Protein 8CL3 (pdb70)

Structure (mmCIF, N/CA/C/O backbone):
data_8CL3
#
_entry.id   8CL3
#
_cell.length_a   1.00
_cell.length_b   1.00
_cell.length_c   1.00
_cell.angle_alpha   90.00
_cell.angle_beta   90.00
_cell.angle_gamma   90.00
#
_symmetry.space_group_name_H-M   'P 1'
#
loop_
_entity.id
_entity.type
_entity.pdbx_description
1 polymer 'Gag polyprotein'
2 polymer 'Protein transport protein Sec24C'
#
loop_
_atom_site.group_PDB
_atom_site.id
_atom_site.type_symbol
_atom_site.label_atom_id
_atom_site.label_alt_id
_atom_site.label_comp_id
_atom_site.label_asym_id
_atom_site.label_entity_id
_atom_site.label_seq_id
_atom_site.pdbx_PDB_ins_code
_atom_site.Cartn_x
_atom_site.Cartn_y
_atom_site.Cartn_z
_atom_site.occupancy
_atom_site.B_iso_or_equiv
_atom_site.auth_seq_id
_atom_site.auth_comp_id
_atom_site.auth_asym_id
_atom_site.auth_atom_id
_atom_site.pdbx_PDB_model_num
ATOM 1 N N . PRO A 1 2 ? 166.742 188.851 166.939 1.00 28.18 1 PRO A N 1
ATOM 2 C CA . PRO A 1 2 ? 167.400 189.720 165.962 1.00 28.18 1 PRO A CA 1
ATOM 3 C C . PRO A 1 2 ? 167.129 189.287 164.523 1.00 28.18 1 PRO A C 1
ATOM 4 O O . PRO A 1 2 ? 166.470 188.272 164.315 1.00 28.18 1 PRO A O 1
ATOM 8 N N . ILE A 1 3 ? 167.623 190.047 163.548 1.00 31.01 2 ILE A N 1
ATOM 9 C CA . ILE A 1 3 ? 167.629 189.645 162.144 1.00 31.01 2 ILE A CA 1
ATOM 10 C C . ILE A 1 3 ? 169.046 189.285 161.710 1.00 31.01 2 ILE A C 1
ATOM 11 O O . ILE A 1 3 ? 170.013 189.964 16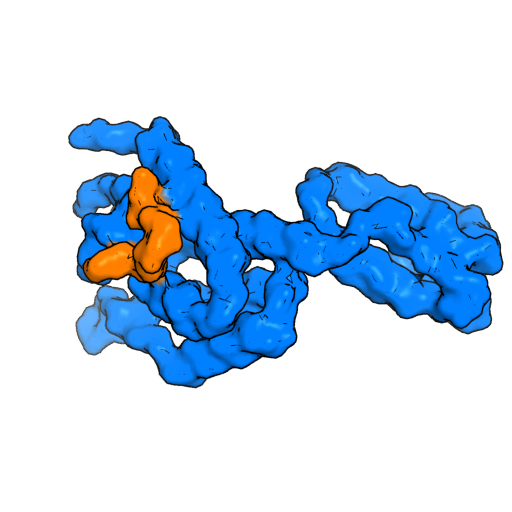2.076 1.00 31.01 2 ILE A O 1
ATOM 16 N N . VAL A 1 4 ? 169.161 188.198 160.935 1.00 37.12 3 VAL A N 1
ATOM 17 C CA . VAL A 1 4 ? 170.436 187.692 160.433 1.00 37.12 3 VAL A CA 1
ATOM 18 C C . VAL A 1 4 ? 170.244 187.138 159.023 1.00 37.12 3 VAL A C 1
ATOM 19 O O . VAL A 1 4 ? 169.124 186.880 158.578 1.00 37.12 3 VAL A O 1
ATOM 21 N N . GLN A 1 5 ? 171.364 186.960 158.317 1.00 44.17 4 GLN A N 1
ATOM 22 C CA . GLN A 1 5 ? 171.337 186.414 156.961 1.00 44.17 4 GLN A CA 1
ATOM 23 C C . GLN A 1 5 ? 170.891 184.953 156.948 1.00 44.17 4 GLN A C 1
ATOM 24 O O . GLN A 1 5 ? 171.452 184.111 157.657 1.00 44.17 4 GLN A O 1
ATOM 26 N N . ASN A 1 6 ? 169.880 184.656 156.129 1.00 48.13 5 ASN A N 1
ATOM 27 C CA . ASN A 1 6 ? 169.405 183.295 155.907 1.00 48.13 5 ASN A CA 1
ATOM 28 C C . ASN A 1 6 ? 170.349 182.500 154.999 1.00 48.13 5 ASN A C 1
ATOM 29 O O . ASN A 1 6 ? 171.396 182.979 154.555 1.00 48.13 5 ASN A O 1
ATOM 31 N N . LEU A 1 7 ? 169.948 181.254 154.722 1.00 51.65 6 LEU A N 1
ATOM 32 C CA . LEU A 1 7 ? 170.630 180.422 153.730 1.00 51.65 6 LEU A CA 1
ATOM 33 C C . LEU A 1 7 ? 170.664 181.083 152.355 1.00 51.65 6 LEU A C 1
ATOM 34 O O . LEU A 1 7 ? 171.642 180.935 151.613 1.00 51.65 6 LEU A O 1
ATOM 39 N N . GLN A 1 8 ? 169.607 181.808 151.997 1.00 51.33 7 GLN A N 1
ATOM 40 C CA . GLN A 1 8 ? 169.555 182.589 150.764 1.00 51.33 7 GLN A CA 1
ATOM 41 C C . GLN A 1 8 ? 170.293 183.923 150.859 1.00 51.33 7 GLN A C 1
ATOM 42 O O . GLN A 1 8 ? 170.197 184.730 149.928 1.00 51.33 7 GLN A O 1
ATOM 44 N N . GLY A 1 9 ? 171.014 184.178 151.950 1.00 48.98 8 GLY A N 1
ATOM 45 C CA . GLY A 1 9 ? 171.757 185.416 152.115 1.00 48.98 8 GLY A CA 1
ATOM 46 C C . GLY A 1 9 ? 170.917 186.614 152.521 1.00 48.98 8 GLY A C 1
ATOM 47 O O . GLY A 1 9 ? 171.400 187.498 153.235 1.00 48.98 8 GLY A O 1
ATOM 48 N N . GLN A 1 10 ?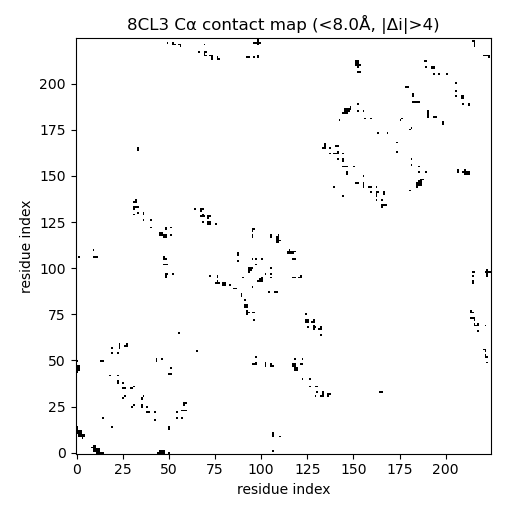 169.664 186.659 152.074 1.00 46.87 9 GLN A N 1
ATOM 49 C CA . GLN A 1 10 ? 168.732 187.688 152.522 1.00 46.87 9 GLN A CA 1
ATOM 50 C C . GLN A 1 10 ? 168.463 187.571 154.021 1.00 46.87 9 GLN A C 1
ATOM 51 O O . GLN A 1 10 ? 168.572 186.495 154.615 1.00 46.87 9 GLN A O 1
ATOM 53 N N . MET A 1 11 ? 168.113 188.703 154.632 1.00 40.35 10 MET A N 1
ATOM 54 C CA . MET A 1 11 ? 167.895 188.766 156.075 1.00 40.35 10 MET A CA 1
ATOM 55 C C . MET A 1 11 ? 166.609 188.054 156.495 1.00 40.35 10 MET A C 1
ATOM 56 O O . MET A 1 11 ? 165.581 188.135 155.816 1.00 40.35 10 MET A O 1
ATOM 58 N N . VAL A 1 12 ? 166.678 187.354 157.634 1.00 35.00 11 VAL A N 1
ATOM 59 C CA . VAL A 1 12 ? 165.517 186.723 158.259 1.00 35.00 11 VAL A CA 1
ATOM 60 C C . VAL A 1 12 ? 165.709 186.759 159.773 1.00 35.00 11 VAL A C 1
ATOM 61 O O . VAL A 1 12 ? 166.826 186.903 160.273 1.00 35.00 11 VAL A O 1
ATOM 63 N N . HIS A 1 13 ? 164.604 186.626 160.509 1.00 30.55 12 HIS A N 1
ATOM 64 C CA . HIS A 1 13 ? 164.658 186.669 161.968 1.00 30.55 12 HIS A CA 1
ATOM 65 C C . HIS A 1 13 ? 165.356 185.435 162.536 1.00 30.55 12 HIS A C 1
ATOM 66 O O . HIS A 1 13 ? 165.228 184.329 162.005 1.00 30.55 12 HIS A O 1
ATOM 73 N N . GLN A 1 14 ? 166.103 185.633 163.627 1.00 30.58 13 GLN A N 1
ATOM 74 C CA . GLN A 1 14 ? 166.602 184.550 164.468 1.00 30.58 13 GLN A CA 1
ATOM 75 C C . GLN A 1 14 ? 166.303 184.841 165.935 1.00 30.58 13 GLN A C 1
ATOM 76 O O . GLN A 1 14 ? 166.418 185.983 166.389 1.00 30.58 13 GLN A O 1
ATOM 82 N N . ALA A 1 15 ? 165.922 183.794 166.669 1.00 28.65 14 ALA A N 1
ATOM 83 C CA . ALA A 1 15 ? 165.419 183.939 168.033 1.00 28.65 14 ALA A CA 1
ATOM 84 C C . ALA A 1 15 ? 166.448 184.545 168.986 1.00 28.65 14 ALA A C 1
ATOM 85 O O . ALA A 1 15 ? 167.640 184.236 168.927 1.00 28.65 14 ALA A O 1
ATOM 87 N N . ILE A 1 16 ? 165.961 185.413 169.877 1.00 24.22 15 ILE A N 1
ATOM 88 C CA . ILE A 1 16 ? 166.752 185.900 171.008 1.00 24.22 15 ILE A CA 1
ATOM 89 C C . ILE A 1 16 ? 167.145 184.720 171.893 1.00 24.22 15 ILE A C 1
ATOM 90 O O . ILE A 1 16 ? 166.288 183.964 172.364 1.00 24.22 15 ILE A O 1
ATOM 95 N N . SER A 1 17 ? 168.450 184.553 172.115 1.00 24.33 16 SER A N 1
ATOM 96 C CA . SER A 1 17 ? 168.969 183.324 172.705 1.00 24.33 16 SER A CA 1
ATOM 97 C C . SER A 1 17 ? 168.594 183.191 174.185 1.00 24.33 16 SER A C 1
ATOM 98 O O . SER A 1 17 ? 168.368 184.191 174.870 1.00 24.33 16 SER A O 1
ATOM 101 N N . PRO A 1 18 ? 168.536 181.958 174.703 1.00 25.07 17 PRO A N 1
ATOM 102 C CA . PRO A 1 18 ? 168.318 181.771 176.149 1.00 25.07 17 PRO A CA 1
ATOM 103 C C . PRO A 1 18 ? 169.366 182.442 177.015 1.00 25.07 17 PRO A C 1
ATOM 104 O O . PRO A 1 18 ? 169.059 182.860 178.136 1.00 25.07 17 PRO A O 1
ATOM 108 N N . ARG A 1 19 ? 170.602 182.540 176.531 1.00 23.88 18 ARG A N 1
ATOM 109 C CA . ARG A 1 19 ? 171.654 183.235 177.267 1.00 23.88 18 ARG A CA 1
ATOM 110 C C . ARG A 1 19 ? 171.415 184.742 177.327 1.00 23.88 18 ARG A C 1
ATOM 111 O O . ARG A 1 19 ? 171.602 185.354 178.383 1.00 23.88 18 ARG A O 1
ATOM 119 N N . THR A 1 20 ? 170.947 185.351 176.236 1.00 22.80 19 THR A N 1
ATOM 120 C CA . THR A 1 20 ? 170.570 186.765 176.279 1.00 22.80 19 THR A CA 1
ATOM 121 C C . THR A 1 20 ? 169.377 187.020 177.201 1.00 22.80 19 THR A C 1
ATOM 122 O O . THR A 1 20 ? 169.388 187.977 177.983 1.00 22.80 19 THR A O 1
ATOM 126 N N . LEU A 1 21 ? 168.330 186.193 177.122 1.00 22.29 20 LEU A N 1
ATOM 127 C CA . LEU A 1 21 ? 167.194 186.368 178.029 1.00 22.29 20 LEU A CA 1
ATOM 128 C C . LEU A 1 21 ? 167.582 186.146 179.485 1.00 22.29 20 LEU A C 1
ATOM 129 O O . LEU A 1 21 ? 167.142 186.892 180.364 1.00 22.29 20 LEU A O 1
ATOM 134 N N . ASN A 1 22 ? 168.366 185.109 179.773 1.00 22.82 21 ASN A N 1
ATOM 135 C CA . ASN A 1 22 ? 168.834 184.903 181.140 1.00 22.82 21 ASN A CA 1
ATOM 136 C C . ASN A 1 22 ? 169.690 186.070 181.622 1.00 22.82 21 ASN A C 1
ATOM 137 O O . ASN A 1 22 ? 169.568 186.501 182.774 1.00 22.82 21 ASN A O 1
ATOM 142 N N . ALA A 1 23 ? 170.534 186.621 180.746 1.00 21.94 22 ALA A N 1
ATOM 143 C CA . ALA A 1 23 ? 171.311 187.809 181.092 1.00 21.94 22 ALA A CA 1
ATOM 144 C C . ALA A 1 23 ? 170.421 189.007 181.412 1.00 21.94 22 ALA A C 1
ATOM 145 O O . ALA A 1 23 ? 170.649 189.706 182.401 1.00 21.94 22 ALA A O 1
ATOM 147 N N . TRP A 1 24 ? 169.422 189.282 180.572 1.00 19.56 23 TRP A N 1
ATOM 148 C CA . TRP A 1 24 ? 168.496 190.386 180.843 1.00 19.56 23 TRP A CA 1
ATOM 149 C C . TRP A 1 24 ? 167.697 190.183 182.127 1.00 19.56 23 TRP A C 1
ATOM 150 O O . TRP A 1 24 ? 167.537 191.116 182.927 1.00 19.56 23 TRP A O 1
ATOM 161 N N . VAL A 1 25 ? 167.157 188.984 182.330 1.00 20.82 24 VAL A N 1
ATOM 162 C CA . VAL A 1 25 ? 166.448 188.690 183.573 1.00 20.82 24 VAL A CA 1
ATOM 163 C C . VAL A 1 25 ? 167.355 188.925 184.775 1.00 20.82 24 VAL A C 1
ATOM 164 O O . VAL A 1 25 ? 166.949 189.545 185.762 1.00 20.82 24 VAL A O 1
ATOM 168 N N . LYS A 1 26 ? 168.593 188.431 184.712 1.00 22.13 25 LYS A N 1
ATOM 169 C CA . LYS A 1 26 ? 169.557 188.682 185.782 1.00 22.13 25 LYS A CA 1
ATOM 170 C C . LYS A 1 26 ? 169.833 190.174 185.973 1.00 22.13 25 LYS A C 1
ATOM 171 O O . LYS A 1 26 ? 169.898 190.654 187.107 1.00 22.13 25 LYS A O 1
ATOM 177 N N . VAL A 1 27 ? 170.026 190.915 184.880 1.00 20.99 26 VAL A N 1
ATOM 178 C CA . VAL A 1 27 ? 170.262 192.358 184.964 1.00 20.99 26 VAL A CA 1
ATOM 179 C C . VAL A 1 27 ? 169.140 193.058 185.719 1.00 20.99 26 VAL A C 1
ATOM 180 O O . VAL A 1 27 ? 169.389 193.840 186.642 1.00 20.99 26 VAL A O 1
ATOM 184 N N . VAL A 1 28 ? 167.889 192.797 185.344 1.00 19.74 27 VAL A N 1
ATOM 185 C CA . VAL A 1 28 ? 166.784 193.504 185.997 1.00 19.74 27 VAL A CA 1
ATOM 186 C C . VAL A 1 28 ? 166.527 192.986 187.411 1.00 19.74 27 VAL A C 1
ATOM 187 O O . VAL A 1 28 ? 166.118 193.755 188.289 1.00 19.74 27 VAL A O 1
ATOM 191 N N . GLU A 1 29 ? 166.748 191.697 187.664 1.00 23.20 28 GLU A N 1
ATOM 192 C CA . GLU A 1 29 ? 166.633 191.167 189.021 1.00 23.20 28 GLU A CA 1
ATOM 193 C C . GLU A 1 29 ? 167.683 191.749 189.966 1.00 23.20 28 GLU A C 1
ATOM 194 O O . GLU A 1 29 ? 167.364 192.117 191.102 1.00 23.20 28 GLU A O 1
ATOM 200 N N . GLU A 1 30 ? 168.938 191.840 189.520 1.00 22.97 29 GLU A N 1
ATOM 201 C CA . GLU A 1 30 ? 170.004 192.402 190.349 1.00 22.97 29 GLU A CA 1
ATOM 202 C C . GLU A 1 30 ? 169.907 193.919 190.482 1.00 22.97 29 GLU A C 1
ATOM 203 O O . GLU A 1 30 ? 169.855 194.456 191.595 1.00 22.97 29 GLU A O 1
ATOM 209 N N . LYS A 1 31 ? 169.890 194.629 189.356 1.00 21.97 30 LYS A N 1
ATOM 210 C CA . LYS A 1 31 ? 170.278 196.034 189.302 1.00 21.97 30 LYS A CA 1
ATOM 211 C C . LYS A 1 31 ? 169.101 197.006 189.313 1.00 21.97 30 LYS A C 1
ATOM 212 O O . LYS A 1 31 ? 169.324 198.218 189.387 1.00 21.97 30 LYS A O 1
ATOM 218 N N . ALA A 1 32 ? 167.871 196.506 189.245 1.00 18.81 31 ALA A N 1
ATOM 219 C CA . ALA A 1 32 ? 166.675 197.222 189.699 1.00 18.81 31 ALA A CA 1
ATOM 220 C C . ALA A 1 32 ? 166.621 198.684 189.237 1.00 18.81 31 ALA A C 1
ATOM 221 O O . ALA A 1 32 ? 166.402 199.608 190.023 1.00 18.81 31 ALA A O 1
ATOM 223 N N . PHE A 1 33 ? 166.832 198.884 187.933 1.00 18.23 32 PHE A N 1
ATOM 224 C CA . PHE A 1 33 ? 166.821 200.215 187.301 1.00 18.23 32 PHE A CA 1
ATOM 225 C C . PHE A 1 33 ? 167.785 201.225 187.925 1.00 18.23 32 PHE A C 1
ATOM 226 O O . PHE A 1 33 ? 167.478 202.412 188.045 1.00 18.23 32 PHE A O 1
ATOM 234 N N . SER A 1 34 ? 168.955 200.750 188.334 1.00 18.70 33 SER A N 1
ATOM 235 C CA . SER A 1 34 ? 170.134 201.602 188.345 1.00 18.70 33 SER A CA 1
ATOM 236 C C . SER A 1 34 ? 170.524 201.933 186.899 1.00 18.70 33 SER A C 1
ATOM 237 O O . SER A 1 34 ? 170.331 201.110 186.002 1.00 18.70 33 SER A O 1
ATOM 240 N N . PRO A 1 35 ? 171.065 203.132 186.637 1.00 17.83 34 PRO A N 1
ATOM 241 C CA . PRO A 1 35 ? 171.098 203.624 185.244 1.00 17.83 34 PRO A CA 1
ATOM 242 C C . PRO A 1 35 ? 171.839 202.734 184.256 1.00 17.83 34 PRO A C 1
ATOM 243 O O . PRO A 1 35 ? 171.550 202.803 183.057 1.00 17.83 34 PRO A O 1
ATOM 247 N N . GLU A 1 36 ? 172.790 201.913 184.704 1.00 19.16 35 GLU A N 1
ATOM 248 C CA . GLU A 1 36 ? 173.483 200.997 183.798 1.00 19.16 35 GLU A CA 1
ATOM 249 C C . GLU A 1 36 ? 172.549 199.973 183.152 1.00 19.16 35 GLU A C 1
ATOM 250 O O . GLU A 1 36 ? 172.924 199.364 182.145 1.00 19.16 35 GLU A O 1
ATOM 256 N N . VAL A 1 37 ? 171.351 199.770 183.705 1.00 18.90 36 VAL A N 1
ATOM 257 C CA . VAL A 1 37 ? 170.342 198.915 183.076 1.00 18.90 36 VAL A CA 1
ATOM 258 C C . VAL A 1 37 ? 169.962 199.379 181.671 1.00 18.90 36 VAL A C 1
ATOM 259 O O . VAL A 1 37 ? 169.600 198.554 180.825 1.00 18.90 36 VAL A O 1
ATOM 263 N N . ILE A 1 38 ? 170.025 200.676 181.390 1.00 17.95 37 ILE A N 1
ATOM 264 C CA . ILE A 1 38 ? 169.708 201.177 180.049 1.00 17.95 37 ILE A CA 1
ATOM 265 C C . ILE A 1 38 ? 170.795 200.832 179.029 1.00 17.95 37 ILE A C 1
ATOM 266 O O . ILE A 1 38 ? 170.466 200.310 177.954 1.00 17.95 37 ILE A O 1
ATOM 271 N N . PRO A 1 39 ? 172.082 201.100 179.286 1.00 18.47 38 PRO A N 1
ATOM 272 C CA . PRO A 1 39 ? 173.118 200.560 178.387 1.00 18.47 38 PRO A CA 1
ATOM 273 C C . PRO A 1 39 ? 173.122 199.046 178.277 1.00 18.47 38 PRO A C 1
ATOM 274 O O . PRO A 1 39 ? 173.357 198.516 177.188 1.00 18.47 38 PRO A O 1
ATOM 278 N N . MET A 1 40 ? 172.889 198.329 179.376 1.00 19.93 39 MET A N 1
ATOM 279 C CA . MET A 1 40 ? 172.800 196.872 179.310 1.00 19.93 39 MET A CA 1
ATOM 280 C C . MET A 1 40 ? 171.620 196.421 178.456 1.00 19.93 39 MET A C 1
ATOM 281 O O . MET A 1 40 ? 171.754 195.509 177.634 1.00 19.93 39 MET A O 1
ATOM 286 N N . PHE A 1 41 ? 170.453 197.041 178.634 1.00 18.32 40 PHE A N 1
ATOM 287 C CA . PHE A 1 41 ? 169.320 196.750 177.756 1.00 18.32 40 PHE A CA 1
ATOM 288 C C . PHE A 1 41 ? 169.670 196.993 176.293 1.00 18.32 40 PHE A C 1
ATOM 289 O O . PHE A 1 41 ? 169.425 196.139 175.434 1.00 18.32 40 PHE A O 1
ATOM 297 N N . SER A 1 42 ? 170.238 198.158 175.988 1.00 19.38 41 SER A N 1
ATOM 298 C CA . SER A 1 42 ? 170.547 198.506 174.602 1.00 19.38 41 SER A CA 1
ATOM 299 C C . SER A 1 42 ? 171.632 197.618 173.991 1.00 19.38 41 SER A C 1
ATOM 300 O O . SER A 1 42 ? 171.601 197.354 172.784 1.00 19.38 41 SER A O 1
ATOM 303 N N . ALA A 1 43 ? 172.601 197.165 174.789 1.00 20.26 42 ALA A N 1
ATOM 304 C CA . ALA A 1 43 ? 173.612 196.226 174.305 1.00 20.26 42 ALA A CA 1
ATOM 305 C C . ALA A 1 43 ? 173.044 194.828 174.087 1.00 20.26 42 ALA A C 1
ATOM 306 O O . ALA A 1 43 ? 173.314 194.192 173.062 1.00 20.26 42 ALA A O 1
ATOM 308 N N . LEU A 1 44 ? 172.260 194.331 175.043 1.00 20.43 43 LEU A N 1
ATOM 309 C CA . LEU A 1 44 ? 171.614 193.030 174.897 1.00 20.43 43 LEU A CA 1
ATOM 310 C C . LEU A 1 44 ? 170.602 193.016 173.759 1.00 20.43 43 LEU A C 1
ATOM 311 O O . LEU A 1 44 ? 170.394 191.974 173.130 1.00 20.43 43 LEU A O 1
ATOM 316 N N . SER A 1 45 ? 169.966 194.153 173.480 1.00 20.31 44 SER A N 1
ATOM 317 C CA . SER A 1 45 ? 168.924 194.265 172.466 1.00 20.31 44 SER A CA 1
ATOM 318 C C . SER A 1 45 ? 169.412 194.771 171.105 1.00 20.31 44 SER A C 1
ATOM 319 O O . SER A 1 45 ? 168.602 195.295 170.334 1.00 20.31 44 SER A O 1
ATOM 322 N N . GLU A 1 46 ? 170.700 194.648 170.788 1.00 23.49 45 GLU A N 1
ATOM 323 C CA . GLU A 1 46 ? 171.174 195.082 169.474 1.00 23.49 45 GLU A CA 1
ATOM 324 C C . GLU A 1 46 ? 170.525 194.272 168.352 1.00 23.49 45 GLU A C 1
ATOM 325 O O . GLU A 1 46 ? 170.451 193.042 168.415 1.00 23.49 45 GLU A O 1
ATOM 331 N N . GLY A 1 47 ? 170.055 194.978 167.320 1.00 25.01 46 GLY A N 1
ATOM 332 C CA . GLY A 1 47 ? 169.404 194.374 166.166 1.00 25.01 46 GLY A CA 1
ATOM 333 C C . GLY A 1 47 ? 168.066 193.722 166.440 1.00 25.01 46 GLY A C 1
ATOM 334 O O . GLY A 1 47 ? 167.572 192.973 165.594 1.00 25.01 46 GLY A O 1
ATOM 335 N N . ALA A 1 48 ? 167.468 193.994 167.595 1.00 22.43 47 ALA A N 1
ATOM 336 C CA . ALA A 1 48 ? 166.212 193.375 168.002 1.00 22.43 47 ALA A CA 1
ATOM 337 C C . ALA A 1 48 ? 165.024 193.870 167.183 1.00 22.43 47 ALA A C 1
ATOM 338 O O . ALA A 1 48 ? 164.878 195.069 166.936 1.00 22.43 47 ALA A O 1
ATOM 340 N N . THR A 1 49 ? 164.167 192.938 166.759 1.00 25.04 48 THR A N 1
ATOM 341 C CA . THR A 1 49 ? 162.854 193.310 166.249 1.00 25.04 48 THR A CA 1
ATOM 342 C C . THR A 1 49 ? 161.951 193.703 167.418 1.00 25.04 48 THR A C 1
ATOM 343 O O . THR A 1 49 ? 162.254 193.401 168.572 1.00 25.04 48 THR A O 1
ATOM 347 N N . PRO A 1 50 ? 160.830 194.377 167.148 1.00 22.59 49 PRO A N 1
ATOM 348 C CA . PRO A 1 50 ? 159.843 194.596 168.218 1.00 22.59 4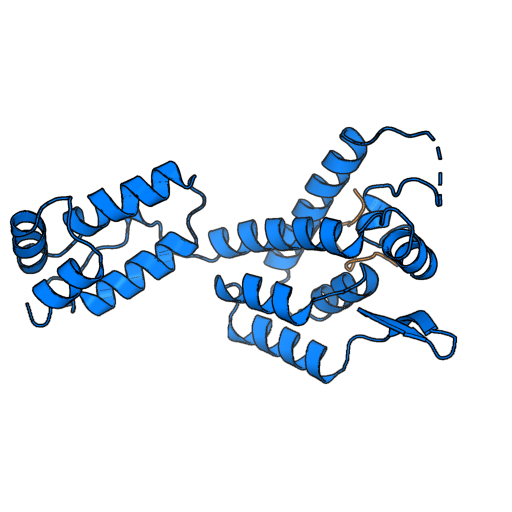9 PRO A CA 1
ATOM 349 C C . PRO A 1 50 ? 159.392 193.336 168.948 1.00 22.59 49 PRO A C 1
ATOM 350 O O . PRO A 1 50 ? 159.158 193.402 170.157 1.00 22.59 49 PRO A O 1
ATOM 354 N N . GLN A 1 51 ? 159.249 192.196 168.268 1.00 22.91 50 GLN A N 1
ATOM 355 C CA . GLN A 1 51 ? 158.957 190.955 168.983 1.00 22.91 50 GLN A CA 1
ATOM 356 C C . GLN A 1 51 ? 160.067 190.572 169.960 1.00 22.91 50 GLN A C 1
ATOM 357 O O . GLN A 1 51 ? 159.787 190.094 171.064 1.00 22.91 50 GLN A O 1
ATOM 363 N N . ASP A 1 52 ? 161.327 190.832 169.610 1.00 22.69 51 ASP A N 1
ATOM 364 C CA . ASP A 1 52 ? 162.424 190.555 170.538 1.00 22.69 51 ASP A CA 1
ATOM 365 C C . ASP A 1 52 ? 162.423 191.514 171.725 1.00 22.69 51 ASP A C 1
ATOM 366 O O . ASP A 1 52 ? 162.695 191.113 172.865 1.00 22.69 51 ASP A O 1
ATOM 371 N N . LEU A 1 53 ? 162.094 192.779 171.481 1.00 19.40 52 LEU A N 1
ATOM 372 C CA . LEU A 1 53 ? 162.004 193.761 172.556 1.00 19.40 52 LEU A CA 1
ATOM 373 C C . LEU A 1 53 ? 160.877 193.418 173.524 1.00 19.40 52 LEU A C 1
ATOM 374 O O . LEU A 1 53 ? 161.061 193.431 174.749 1.00 19.40 52 LEU A O 1
ATOM 379 N N . ASN A 1 54 ? 159.694 193.133 172.984 1.00 18.73 53 ASN A N 1
ATOM 380 C CA . ASN A 1 54 ? 158.576 192.680 173.801 1.00 18.73 53 ASN A CA 1
ATOM 381 C C . ASN A 1 54 ? 158.913 191.410 174.573 1.00 18.73 53 ASN A C 1
ATOM 382 O O . ASN A 1 54 ? 158.504 191.258 175.727 1.00 18.73 53 ASN A O 1
ATOM 387 N N . THR A 1 55 ? 159.648 190.479 173.960 1.00 19.51 54 THR A N 1
ATOM 388 C CA . THR A 1 55 ? 160.068 189.282 174.685 1.00 19.51 54 THR A CA 1
ATOM 389 C C . THR A 1 55 ? 160.966 189.618 175.868 1.00 19.51 54 THR A C 1
ATOM 390 O O . THR A 1 55 ? 160.823 189.031 176.944 1.00 19.51 54 THR A O 1
ATOM 394 N N . MET A 1 56 ? 161.915 190.537 175.690 1.00 19.38 55 MET A N 1
ATOM 395 C CA . MET A 1 56 ? 162.747 190.952 176.821 1.00 19.38 55 MET A CA 1
ATOM 396 C C . MET A 1 56 ? 161.923 191.582 177.937 1.00 19.38 55 MET A C 1
ATOM 397 O O . MET A 1 56 ? 162.107 191.259 179.115 1.00 19.38 55 MET A O 1
ATOM 402 N N . LEU A 1 57 ? 161.038 192.515 177.594 1.00 17.00 56 LEU A N 1
ATOM 403 C CA . LEU A 1 57 ? 160.264 193.210 178.623 1.00 17.00 56 LEU A CA 1
ATOM 404 C C . LEU A 1 57 ? 159.260 192.300 179.331 1.00 17.41 56 LEU A C 1
ATOM 405 O O . LEU A 1 57 ? 159.027 192.453 180.534 1.00 17.00 56 LEU A O 1
ATOM 410 N N . ASN A 1 58 ? 158.649 191.355 178.614 1.00 16.83 57 ASN A N 1
ATOM 411 C CA . ASN A 1 58 ? 157.748 190.398 179.255 1.00 16.83 57 ASN A CA 1
ATOM 412 C C . ASN A 1 58 ? 158.440 189.474 180.257 1.00 16.83 57 ASN A C 1
ATOM 413 O O . ASN A 1 58 ? 157.825 189.093 181.257 1.00 16.83 57 ASN A O 1
ATOM 418 N N . THR A 1 59 ? 159.696 189.093 180.025 1.00 17.45 58 THR A N 1
ATOM 419 C CA . THR A 1 59 ? 160.391 188.223 180.975 1.00 17.45 58 THR A CA 1
ATOM 420 C C . THR A 1 59 ? 160.754 188.900 182.294 1.00 17.45 58 THR A C 1
ATOM 421 O O . THR A 1 59 ? 161.204 188.205 183.209 1.00 17.45 58 THR A O 1
ATOM 425 N N . VAL A 1 60 ? 160.582 190.213 182.427 1.00 17.75 59 VAL A N 1
ATOM 426 C CA . VAL A 1 60 ? 160.845 190.892 183.697 1.00 17.75 59 VAL A CA 1
ATOM 427 C C . VAL A 1 60 ? 159.845 190.416 184.748 1.00 17.75 59 VAL A C 1
ATOM 428 O O . VAL A 1 60 ? 158.652 190.720 184.672 1.00 17.75 59 VAL A O 1
ATOM 432 N N . GLY A 1 61 ? 160.337 189.664 185.731 1.00 18.64 60 GLY A N 1
ATOM 433 C CA . GLY A 1 61 ? 159.544 189.301 186.893 1.00 18.64 60 GLY A CA 1
ATOM 434 C C . GLY A 1 61 ? 159.590 190.374 187.971 1.00 18.64 60 GLY A C 1
ATOM 435 O O . GLY A 1 61 ? 160.599 191.046 188.161 1.00 18.64 60 GLY A O 1
ATOM 436 N N . GLY A 1 62 ? 158.480 190.522 188.687 1.00 16.80 61 GLY A N 1
ATOM 437 C CA . GLY A 1 62 ? 158.335 191.636 189.611 1.00 16.80 61 GLY A CA 1
ATOM 438 C C . GLY A 1 62 ? 158.383 192.984 188.898 1.00 16.80 61 GLY A C 1
ATOM 439 O O . GLY A 1 62 ? 158.134 193.099 187.697 1.00 16.80 61 GLY A O 1
ATOM 440 N N . HIS A 1 63 ? 158.717 194.022 189.668 1.00 17.51 62 HIS A N 1
ATOM 441 C CA . HIS A 1 63 ? 158.857 195.387 189.148 1.00 17.51 62 HIS A CA 1
ATOM 442 C C . HIS A 1 63 ? 157.611 195.866 188.406 1.00 17.51 62 HIS A C 1
ATOM 443 O O . HIS A 1 63 ? 157.699 196.753 187.557 1.00 17.51 62 HIS A O 1
ATOM 450 N N . GLN A 1 64 ? 156.440 195.301 188.696 1.00 15.18 63 GLN A N 1
ATOM 451 C CA . GLN A 1 64 ? 155.268 195.543 187.860 1.00 15.18 63 GLN A CA 1
ATOM 452 C C . GLN A 1 64 ? 154.759 196.981 187.914 1.00 15.18 63 GLN A C 1
ATOM 453 O O . GLN A 1 64 ? 154.053 197.403 186.996 1.00 15.18 63 GLN A O 1
ATOM 459 N N . ALA A 1 65 ? 155.076 197.738 188.963 1.00 15.87 64 ALA A N 1
ATOM 460 C CA . ALA A 1 65 ? 154.822 199.177 188.945 1.00 15.87 64 ALA A CA 1
ATOM 461 C C . ALA A 1 65 ? 155.684 199.888 187.908 1.00 15.87 64 ALA A C 1
ATOM 462 O O . ALA A 1 65 ? 155.190 200.723 187.143 1.00 15.87 64 ALA A O 1
ATOM 464 N N . ALA A 1 66 ? 156.979 199.575 187.875 1.00 15.73 65 ALA A N 1
ATOM 465 C CA . ALA A 1 66 ? 157.869 200.130 186.858 1.00 15.73 65 ALA A CA 1
ATOM 466 C C . ALA A 1 66 ? 157.457 199.730 185.445 1.00 15.73 65 ALA A C 1
ATOM 467 O O . ALA A 1 66 ? 157.426 200.568 184.539 1.00 15.73 65 ALA A O 1
ATOM 469 N N . MET A 1 67 ? 157.133 198.454 185.234 1.00 17.41 66 MET A N 1
ATOM 470 C CA . MET A 1 67 ? 156.675 198.008 183.920 1.00 15.74 66 MET A CA 1
ATOM 471 C C . MET A 1 67 ? 155.370 198.661 183.475 1.00 15.74 66 MET A C 1
ATOM 472 O O . MET A 1 67 ? 155.144 198.800 182.270 1.00 15.74 66 MET A O 1
ATOM 477 N N . GLN A 1 68 ? 154.489 199.052 184.398 1.00 15.48 67 GLN A N 1
ATOM 478 C CA . GLN A 1 68 ? 153.344 199.865 183.987 1.00 15.48 67 GLN A CA 1
ATOM 479 C C . GLN A 1 68 ? 153.741 201.294 183.631 1.00 15.48 67 GLN A C 1
ATOM 480 O O . GLN A 1 68 ? 153.169 201.881 182.708 1.00 15.48 67 GLN A O 1
ATOM 486 N N . MET A 1 69 ? 154.694 201.887 184.349 1.00 16.08 68 MET A N 1
ATOM 487 C CA . MET A 1 69 ? 155.220 203.178 183.910 1.00 16.08 68 MET A CA 1
ATOM 488 C C . MET A 1 69 ? 155.848 203.089 182.527 1.00 16.08 68 MET A C 1
ATOM 489 O O . MET A 1 69 ? 155.798 204.054 181.759 1.00 16.08 68 MET A O 1
ATOM 494 N N . LEU A 1 70 ? 156.445 201.946 182.196 1.00 16.32 69 LEU A N 1
ATOM 495 C CA . LEU A 1 70 ? 156.989 201.732 180.859 1.00 17.41 69 LEU A CA 1
ATOM 496 C C . LEU A 1 70 ? 155.893 201.627 179.803 1.00 16.32 69 LEU A C 1
ATOM 497 O O . LEU A 1 70 ? 155.993 202.244 178.739 1.00 16.32 69 LEU A O 1
ATOM 502 N N . LYS A 1 71 ? 154.842 200.849 180.067 1.00 16.47 70 LYS A N 1
ATOM 503 C CA . LYS A 1 71 ? 153.758 200.720 179.092 1.00 16.47 70 LYS A CA 1
ATOM 504 C C . LYS A 1 71 ? 153.027 202.035 178.852 1.00 16.47 70 LYS A C 1
ATOM 505 O O . LYS A 1 71 ? 152.660 202.337 177.712 1.00 16.47 70 LYS A O 1
ATOM 511 N N . GLU A 1 72 ? 152.782 202.826 179.895 1.00 16.74 71 GLU A N 1
ATOM 512 C CA . GLU A 1 72 ? 152.149 204.123 179.662 1.00 16.74 71 GLU A CA 1
ATOM 513 C C . GLU A 1 72 ? 153.071 205.090 178.922 1.00 16.74 71 GLU A C 1
ATOM 514 O O . GLU A 1 72 ? 152.584 205.979 178.217 1.00 16.74 71 GLU A O 1
ATOM 520 N N . THR A 1 73 ? 154.390 204.952 179.071 1.00 17.30 72 THR A N 1
ATOM 521 C CA . THR A 1 73 ? 155.312 205.738 178.250 1.00 17.41 72 THR A CA 1
ATOM 522 C C . THR A 1 73 ? 155.256 205.323 176.786 1.00 17.30 72 THR A C 1
ATOM 523 O O . THR A 1 73 ? 155.132 206.169 175.896 1.00 17.30 72 THR A O 1
ATOM 527 N N . ILE A 1 74 ? 155.352 204.024 176.515 1.00 17.23 73 ILE A N 1
ATOM 528 C CA . ILE A 1 74 ? 155.257 203.539 175.142 1.00 17.23 73 ILE A CA 1
ATOM 529 C C . ILE A 1 74 ? 153.919 203.918 174.515 1.00 17.23 73 ILE A C 1
ATOM 530 O O . ILE A 1 74 ? 153.845 204.188 173.312 1.00 17.23 73 ILE A O 1
ATOM 535 N N . ASN A 1 75 ? 152.840 203.937 175.302 1.00 19.06 74 ASN A N 1
ATOM 536 C CA . ASN A 1 75 ? 151.577 204.467 174.788 1.00 19.06 74 ASN A CA 1
ATOM 537 C C . ASN A 1 75 ? 151.699 205.935 174.398 1.00 19.06 74 ASN A C 1
ATOM 538 O O . ASN A 1 75 ? 151.227 206.350 173.335 1.00 19.06 74 ASN A O 1
ATOM 543 N N . GLU A 1 76 ? 152.325 206.740 175.255 1.00 20.47 75 GLU A N 1
ATOM 544 C CA . GLU A 1 76 ? 152.520 208.157 174.957 1.00 20.47 75 GLU A CA 1
ATOM 545 C C . GLU A 1 76 ? 153.413 208.373 173.736 1.00 20.47 75 GLU A C 1
ATOM 546 O O . GLU A 1 76 ? 153.103 209.199 172.871 1.00 20.47 75 GLU A O 1
ATOM 552 N N . GLU A 1 77 ? 154.525 207.640 173.644 1.00 19.27 76 GLU A N 1
ATOM 553 C CA . GLU A 1 77 ? 155.377 207.728 172.458 1.00 19.27 76 GLU A CA 1
ATOM 554 C C . GLU A 1 77 ? 154.667 207.238 171.200 1.00 19.27 76 GLU A C 1
ATOM 555 O O . GLU A 1 77 ? 154.791 207.849 170.134 1.00 19.27 76 GLU A O 1
ATOM 561 N N . ALA A 1 78 ? 153.918 206.141 171.300 1.00 20.75 77 ALA A N 1
ATOM 562 C CA . ALA A 1 78 ? 153.214 205.613 170.134 1.00 20.75 77 ALA A CA 1
ATOM 563 C C . ALA A 1 78 ? 152.084 206.529 169.681 1.00 20.75 77 ALA A C 1
ATOM 564 O O . ALA A 1 78 ? 151.830 206.656 168.478 1.00 20.75 77 ALA A O 1
ATOM 566 N N . ALA A 1 79 ? 151.391 207.171 170.620 1.00 22.04 78 ALA A N 1
ATOM 567 C CA . ALA A 1 79 ? 150.394 208.175 170.254 1.00 22.04 78 ALA A CA 1
ATOM 568 C C . ALA A 1 79 ? 151.029 209.392 169.588 1.00 22.04 78 ALA A C 1
ATOM 569 O O . ALA A 1 79 ? 150.489 209.924 168.612 1.00 22.04 78 ALA A O 1
ATOM 571 N N . GLU A 1 80 ? 152.174 209.846 170.097 1.00 23.86 79 GLU A N 1
ATOM 572 C CA . GLU A 1 80 ? 152.920 210.915 169.435 1.00 23.86 79 GLU A CA 1
ATOM 573 C C . GLU A 1 80 ? 153.358 210.527 168.025 1.00 23.86 79 GLU A C 1
ATOM 574 O O . GLU A 1 80 ? 153.268 211.340 167.100 1.00 23.86 79 GLU A O 1
ATOM 580 N N . TRP A 1 81 ? 153.834 209.297 167.835 1.00 24.28 80 TRP A N 1
ATOM 581 C CA . TRP A 1 81 ? 154.138 208.823 166.486 1.00 24.28 80 TRP A CA 1
ATOM 582 C C . TRP A 1 81 ? 152.912 208.860 165.575 1.00 24.28 80 TRP A C 1
ATOM 583 O O . TRP A 1 81 ? 152.984 209.357 164.446 1.00 24.28 80 TRP A O 1
ATOM 594 N N . ASP A 1 82 ? 151.772 208.345 166.045 1.00 26.17 81 ASP A N 1
ATOM 595 C CA . ASP A 1 82 ? 150.546 208.397 165.247 1.00 26.17 81 ASP A CA 1
ATOM 596 C C . ASP A 1 82 ? 149.985 209.808 165.074 1.00 26.17 81 ASP A C 1
ATOM 597 O O . ASP A 1 82 ? 149.157 210.021 164.183 1.00 26.17 81 ASP A O 1
ATOM 602 N N . ARG A 1 83 ? 150.408 210.769 165.894 1.00 25.71 82 ARG A N 1
ATOM 603 C CA . ARG A 1 83 ? 150.107 212.177 165.639 1.00 25.71 82 ARG A CA 1
ATOM 604 C C . ARG A 1 83 ? 151.051 212.754 164.590 1.00 25.71 82 ARG A C 1
ATOM 605 O O . ARG A 1 83 ? 150.629 213.501 163.701 1.00 25.71 82 ARG A O 1
ATOM 613 N N . LEU A 1 84 ? 152.332 212.411 164.702 1.00 26.17 83 LEU A N 1
ATOM 614 C CA . LEU A 1 84 ? 153.368 212.892 163.793 1.00 26.17 83 LEU A CA 1
ATOM 615 C C . LEU A 1 84 ? 153.181 212.350 162.372 1.00 26.17 83 LEU A C 1
ATOM 616 O O . LEU A 1 84 ? 153.063 213.125 161.416 1.00 26.17 83 LEU A O 1
ATOM 621 N N . HIS A 1 85 ? 153.149 211.028 162.206 1.00 27.16 84 HIS A N 1
ATOM 622 C CA . HIS A 1 85 ? 153.008 210.422 160.872 1.00 27.16 84 HIS A CA 1
ATOM 623 C C . HIS A 1 85 ? 151.557 210.382 160.393 1.00 27.16 84 HIS A C 1
ATOM 624 O O . HIS A 1 85 ? 150.703 209.817 161.086 1.00 27.16 84 HIS A O 1
ATOM 631 N N . PRO A 1 86 ? 151.231 210.973 159.212 1.00 30.63 85 PRO A N 1
ATOM 632 C CA . PRO A 1 86 ? 149.882 210.825 158.638 1.00 30.63 85 PRO A CA 1
ATOM 633 C C . PRO A 1 86 ? 149.622 209.427 158.088 1.00 30.63 85 PRO A C 1
ATOM 634 O O . PRO A 1 86 ? 150.515 208.574 158.111 1.00 30.63 85 PRO A O 1
ATOM 638 N N . VAL A 1 87 ? 148.409 209.179 157.590 1.00 33.26 86 VAL A N 1
ATOM 639 C CA . VAL A 1 87 ? 148.058 207.933 156.908 1.00 33.26 86 VAL A CA 1
ATOM 640 C C . VAL A 1 87 ? 147.960 208.176 155.407 1.00 33.26 86 VAL A C 1
ATOM 641 O O . VAL A 1 87 ? 147.300 209.125 154.964 1.00 33.26 86 VAL A O 1
ATOM 643 N N . HIS A 1 88 ? 148.609 207.313 154.628 1.00 37.99 87 HIS A N 1
ATOM 644 C CA . HIS A 1 88 ? 148.667 207.460 153.174 1.00 37.99 87 HIS A CA 1
ATOM 645 C C . HIS A 1 88 ? 147.292 207.256 152.544 1.00 37.99 87 HIS A C 1
ATOM 646 O O . HIS A 1 88 ? 146.835 206.124 152.375 1.00 37.99 87 HIS A O 1
ATOM 648 N N . MET A 1 97 ? 155.567 197.936 151.276 1.00 34.00 96 MET A N 1
ATOM 649 C CA . MET A 1 97 ? 155.134 197.992 152.669 1.00 34.00 96 MET A CA 1
ATOM 650 C C . MET A 1 97 ? 154.356 199.276 152.961 1.00 34.00 96 MET A C 1
ATOM 651 O O . MET A 1 97 ? 154.682 200.343 152.443 1.00 34.00 96 MET A O 1
ATOM 656 N N . ARG A 1 98 ? 153.325 199.158 153.795 1.00 34.10 97 ARG A N 1
ATOM 657 C CA . ARG A 1 98 ? 152.673 200.323 154.378 1.00 34.10 97 ARG A CA 1
ATOM 658 C C . ARG A 1 98 ? 153.601 201.035 155.361 1.00 34.10 97 ARG A C 1
ATOM 659 O O . ARG A 1 98 ? 154.579 200.470 155.857 1.00 34.10 97 ARG A O 1
ATOM 661 N N . GLU A 1 99 ? 153.285 202.297 155.636 1.00 33.45 98 GLU A N 1
ATOM 662 C CA . GLU A 1 99 ? 153.901 202.992 156.764 1.00 33.45 98 GLU A CA 1
ATOM 663 C C . GLU A 1 99 ? 153.401 202.403 158.082 1.00 33.45 98 GLU A C 1
ATOM 664 O O . GLU A 1 99 ? 152.186 202.276 158.273 1.00 33.45 98 GLU A O 1
ATOM 666 N N . PRO A 1 100 ? 154.289 202.034 159.008 1.00 29.70 99 PRO A N 1
ATOM 667 C CA . PRO A 1 100 ? 153.835 201.430 160.270 1.00 29.70 99 PRO A CA 1
ATOM 668 C C . PRO A 1 100 ? 153.162 202.448 161.184 1.00 29.70 99 PRO A C 1
ATOM 669 O O . PRO A 1 100 ? 153.666 203.557 161.377 1.00 29.70 99 PRO A O 1
ATOM 673 N N . ARG A 1 101 ? 152.019 202.063 161.748 1.00 28.59 100 ARG A N 1
ATOM 674 C CA . ARG A 1 101 ? 151.413 202.839 162.819 1.00 28.59 100 ARG A CA 1
ATOM 675 C C . ARG A 1 101 ? 152.192 202.630 164.118 1.00 28.59 100 ARG A C 1
ATOM 676 O O . ARG A 1 101 ? 152.984 201.695 164.252 1.00 28.59 100 ARG A O 1
ATOM 684 N N . GLY A 1 102 ? 151.950 203.513 165.089 1.00 25.31 101 GLY A N 1
ATOM 685 C CA . GLY A 1 102 ? 152.640 203.401 166.367 1.00 25.31 101 GLY A CA 1
ATOM 686 C C . GLY A 1 102 ? 152.426 202.056 167.039 1.00 25.31 101 GLY A C 1
ATOM 687 O O . GLY A 1 102 ? 153.349 201.491 167.630 1.00 25.31 101 GLY A O 1
ATOM 688 N N . SER A 1 103 ? 151.205 201.527 166.955 1.00 26.30 102 SER A N 1
ATOM 689 C CA . SER A 1 103 ? 150.912 200.181 167.440 1.00 26.30 102 SER A CA 1
ATOM 690 C C . SER A 1 103 ? 151.640 199.093 166.652 1.00 26.30 102 SER A C 1
ATOM 691 O O . SER A 1 103 ? 151.866 198.001 167.184 1.00 26.30 102 SER A O 1
ATOM 694 N N . ASP A 1 104 ? 151.991 199.347 165.389 1.00 27.70 103 ASP A N 1
ATOM 695 C CA . ASP A 1 104 ? 152.786 198.384 164.627 1.00 27.70 103 ASP A CA 1
ATOM 696 C C . ASP A 1 104 ? 154.252 198.398 165.041 1.00 27.70 103 ASP A C 1
ATOM 697 O O . ASP A 1 104 ? 154.891 197.344 165.121 1.00 27.70 103 ASP A O 1
ATOM 702 N N . ILE A 1 105 ? 154.799 199.586 165.293 1.00 24.10 104 ILE A N 1
ATOM 703 C CA . ILE A 1 105 ? 156.170 199.704 165.782 1.00 24.10 104 ILE A CA 1
ATOM 704 C C . ILE A 1 105 ? 156.322 199.037 167.143 1.00 24.10 104 ILE A C 1
ATOM 705 O O . ILE A 1 105 ? 157.320 198.355 167.403 1.00 24.10 104 ILE A O 1
ATOM 710 N N . ALA A 1 106 ? 155.342 199.213 168.028 1.00 22.79 105 ALA A N 1
ATOM 711 C CA . ALA A 1 106 ? 155.324 198.509 169.308 1.00 22.79 105 ALA A CA 1
ATOM 712 C C . ALA A 1 106 ? 155.160 196.996 169.177 1.00 22.79 105 ALA A C 1
ATOM 713 O O . ALA A 1 106 ? 155.214 196.301 170.195 1.00 22.79 105 ALA A O 1
ATOM 715 N N . GLY A 1 107 ? 154.965 196.467 167.973 1.00 24.77 106 GLY A N 1
ATOM 716 C CA . GLY A 1 107 ? 154.714 195.050 167.793 1.00 24.77 106 GLY A CA 1
ATOM 717 C C . GLY A 1 107 ? 153.363 194.568 168.267 1.00 24.77 106 GLY A C 1
ATOM 718 O O . GLY A 1 107 ? 153.152 193.356 168.353 1.00 24.77 106 GLY A O 1
ATOM 719 N N . THR A 1 108 ? 152.440 195.479 168.576 1.00 24.43 107 THR A N 1
ATOM 720 C CA . THR A 1 108 ? 151.133 195.091 169.096 1.00 24.43 107 THR A CA 1
ATOM 721 C C . THR A 1 108 ? 150.143 194.745 167.990 1.00 24.43 107 THR A C 1
ATOM 722 O O . THR A 1 108 ? 149.245 193.924 168.208 1.00 24.43 107 THR A O 1
ATOM 726 N N . THR A 1 109 ? 150.279 195.357 166.808 1.00 27.02 108 THR A N 1
ATOM 727 C CA . THR A 1 109 ? 149.323 195.175 165.719 1.00 27.02 108 THR A CA 1
ATOM 728 C C . THR A 1 109 ? 149.980 194.732 164.412 1.00 27.02 108 THR A C 1
ATO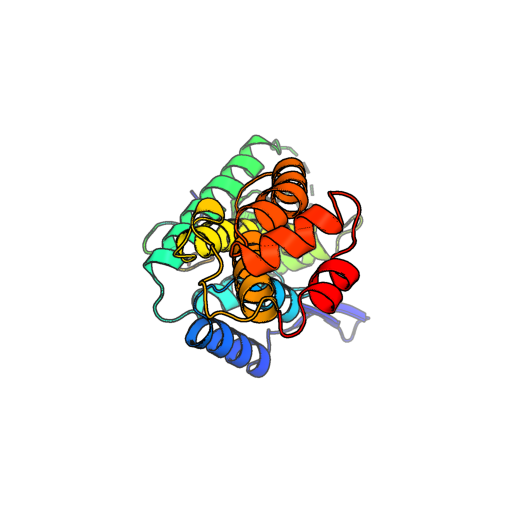M 729 O O . THR A 1 109 ? 149.380 194.898 163.346 1.00 27.02 108 THR A O 1
ATOM 733 N N . SER A 1 110 ? 151.192 194.180 164.458 1.00 29.39 109 SER A N 1
ATOM 734 C CA . SER A 1 110 ? 151.836 193.631 163.270 1.00 29.39 109 SER A CA 1
ATOM 735 C C . SER A 1 110 ? 152.345 192.220 163.541 1.00 29.39 109 SER A C 1
ATOM 736 O O . SER A 1 110 ? 152.642 191.855 164.681 1.00 29.39 109 SER A O 1
ATOM 739 N N . THR A 1 111 ? 152.440 191.433 162.470 1.00 29.25 110 THR A N 1
ATOM 740 C CA . THR A 1 111 ? 153.243 190.217 162.469 1.00 29.25 110 THR A CA 1
ATOM 741 C C . THR A 1 111 ? 154.730 190.534 162.600 1.00 29.25 110 THR A C 1
ATOM 742 O O . THR A 1 111 ? 155.175 191.667 162.410 1.00 29.25 110 THR A O 1
ATOM 746 N N . LEU A 1 112 ? 155.500 189.496 162.941 1.00 28.32 111 LEU A N 1
ATOM 747 C CA . LEU A 1 112 ? 156.955 189.563 162.836 1.00 28.32 111 LEU A CA 1
ATOM 748 C C . LEU A 1 112 ? 157.423 189.688 161.389 1.00 28.32 111 LEU A C 1
ATOM 749 O O . LEU A 1 112 ? 158.448 190.326 161.124 1.00 28.32 111 LEU A O 1
ATOM 754 N N . GLN A 1 113 ? 156.702 189.074 160.449 1.00 30.67 112 GLN A N 1
ATOM 755 C CA . GLN A 1 113 ? 157.039 189.209 159.034 1.00 30.67 112 GLN A CA 1
ATOM 756 C C . GLN A 1 113 ? 156.998 190.662 158.567 1.00 30.67 112 GLN A C 1
ATOM 757 O O . GLN A 1 113 ? 157.869 191.097 157.809 1.00 30.67 112 GLN A O 1
ATOM 763 N N . GLU A 1 114 ? 156.007 191.435 159.016 1.00 31.63 113 GLU A N 1
ATOM 764 C CA . GLU A 1 114 ? 155.997 192.866 158.711 1.00 31.63 113 GLU A CA 1
ATOM 765 C C . GLU A 1 114 ? 157.196 193.587 159.316 1.00 31.63 113 GLU A C 1
ATOM 766 O O . GLU A 1 114 ? 157.727 194.528 158.719 1.00 31.63 113 GLU A O 1
ATOM 772 N N . GLN A 1 115 ? 157.617 193.186 160.513 1.00 27.92 114 GLN A N 1
ATOM 773 C CA . GLN A 1 115 ? 158.779 193.814 161.135 1.00 27.92 114 GLN A CA 1
ATOM 774 C C . GLN A 1 115 ? 160.067 193.501 160.376 1.00 27.92 114 GLN A C 1
ATOM 775 O O . GLN A 1 115 ? 160.913 194.384 160.192 1.00 27.92 114 GLN A O 1
ATOM 781 N N . ILE A 1 116 ? 160.222 192.262 159.903 1.00 30.26 115 ILE A N 1
ATOM 782 C CA . ILE A 1 116 ? 161.334 191.940 159.007 1.00 30.26 115 ILE A CA 1
ATOM 783 C C . ILE A 1 116 ? 161.241 192.750 157.719 1.00 30.26 115 ILE A C 1
ATOM 784 O O . ILE A 1 116 ? 162.248 193.269 157.223 1.00 30.26 115 ILE A O 1
ATOM 789 N N . GLY A 1 117 ? 160.043 192.868 157.156 1.00 31.32 116 GLY A N 1
ATOM 790 C CA . GLY A 1 117 ? 159.829 193.684 155.976 1.00 31.32 116 GLY A CA 1
ATOM 791 C C . GLY A 1 117 ? 160.310 195.112 156.139 1.00 31.32 116 GLY A C 1
ATOM 792 O O . GLY A 1 117 ? 161.136 195.595 155.360 1.00 31.32 116 GLY A O 1
ATOM 793 N N . TRP A 1 118 ? 159.787 195.797 157.156 1.00 30.52 117 TRP A N 1
ATOM 794 C CA . TRP A 1 118 ? 160.195 197.172 157.432 1.00 30.52 117 TRP A CA 1
ATOM 795 C C . TRP A 1 118 ? 161.691 197.289 157.719 1.00 30.52 117 TRP A C 1
ATOM 796 O O . TRP A 1 118 ? 162.346 198.214 157.227 1.00 30.52 117 TRP A O 1
ATOM 807 N N . MET A 1 119 ? 162.253 196.378 158.515 1.00 28.24 118 MET A N 1
ATOM 808 C CA . MET A 1 119 ? 163.674 196.473 158.845 1.00 28.24 118 MET A CA 1
ATOM 809 C C . MET A 1 119 ? 164.603 196.137 157.678 1.00 28.24 118 MET A C 1
ATOM 810 O O . MET A 1 119 ? 165.769 196.544 157.708 1.00 28.24 118 MET A O 1
ATOM 815 N N . THR A 1 120 ? 164.137 195.407 156.663 1.00 31.59 119 THR A N 1
ATOM 816 C CA . THR A 1 120 ? 164.965 195.060 155.509 1.00 31.59 119 THR A CA 1
ATOM 817 C C . THR A 1 120 ? 164.626 195.855 154.250 1.00 31.59 119 THR A C 1
ATOM 818 O O . THR A 1 120 ? 165.279 195.659 153.220 1.00 31.59 119 THR A O 1
ATOM 822 N N . HIS A 1 121 ? 163.632 196.739 154.298 1.00 34.14 120 HIS A N 1
ATOM 823 C CA . HIS A 1 121 ? 163.302 197.588 153.158 1.00 34.14 120 HIS A CA 1
ATOM 824 C C . HIS A 1 121 ? 164.451 198.549 152.838 1.00 34.14 120 HIS A C 1
ATOM 825 O O . HIS A 1 121 ? 165.350 198.779 153.650 1.00 34.14 120 HIS A O 1
ATOM 832 N N . ASN A 1 122 ? 164.412 199.111 151.626 1.00 35.85 121 ASN A N 1
ATOM 833 C CA . ASN A 1 122 ? 165.365 200.128 151.180 1.00 35.85 121 ASN A CA 1
ATOM 834 C C . ASN A 1 122 ? 164.642 201.405 150.763 1.00 35.85 121 ASN A C 1
ATOM 835 O O . ASN A 1 122 ? 163.837 201.372 149.816 1.00 35.85 121 ASN A O 1
ATOM 840 N N . PRO A 1 123 ? 164.892 202.553 151.422 1.00 36.51 122 PRO A N 1
ATOM 841 C CA . PRO A 1 123 ? 165.606 202.705 152.701 1.00 36.51 122 PRO A CA 1
ATOM 842 C C . PRO A 1 123 ? 164.922 201.926 153.817 1.00 36.51 122 PRO A C 1
ATOM 843 O O . PRO A 1 123 ? 163.732 201.654 153.741 1.00 36.51 122 PRO A O 1
ATOM 847 N N . PRO A 1 124 ? 165.639 201.566 154.877 1.00 34.03 123 PRO A N 1
ATOM 848 C CA . PRO A 1 124 ? 165.001 200.843 155.979 1.00 34.03 123 PRO A CA 1
ATOM 849 C C . PRO A 1 124 ? 163.976 201.700 156.703 1.00 34.03 123 PRO A C 1
ATOM 850 O O . PRO A 1 124 ? 164.102 202.924 156.793 1.00 34.03 123 PRO A O 1
ATOM 854 N N . ILE A 1 125 ? 162.949 201.035 157.220 1.00 30.61 124 ILE A N 1
ATOM 855 C CA . ILE A 1 125 ? 162.052 201.626 158.209 1.00 30.61 124 ILE A CA 1
ATOM 856 C C . ILE A 1 125 ? 162.356 200.923 159.529 1.00 30.61 124 ILE A C 1
ATOM 857 O O . ILE A 1 125 ? 161.795 199.852 159.802 1.00 30.61 124 ILE A O 1
ATOM 862 N N . PRO A 1 126 ? 163.251 201.470 160.369 1.00 26.93 125 PRO A N 1
ATOM 863 C CA . PRO A 1 126 ? 163.914 200.674 161.425 1.00 26.93 125 PRO A CA 1
ATOM 864 C C . PRO A 1 126 ? 163.064 200.542 162.685 1.00 26.93 125 PRO A C 1
ATOM 865 O O . PRO A 1 126 ? 163.394 201.047 163.763 1.00 26.93 125 PRO A O 1
ATOM 869 N N . VAL A 1 127 ? 161.932 199.846 162.553 1.00 25.26 126 VAL A N 1
ATOM 870 C CA . VAL A 1 127 ? 160.980 199.734 163.657 1.00 25.26 126 VAL A CA 1
ATOM 871 C C . VAL A 1 127 ? 161.629 199.180 164.923 1.00 25.26 126 VAL A C 1
ATOM 872 O O . VAL A 1 127 ? 161.258 199.571 166.037 1.00 25.26 126 VAL A O 1
ATOM 876 N N . GLY A 1 128 ? 162.638 198.322 164.786 1.00 21.91 127 GLY A N 1
ATOM 877 C CA . GLY A 1 128 ? 163.368 197.862 165.960 1.00 21.91 127 GLY A CA 1
ATOM 878 C C . GLY A 1 128 ? 164.095 198.959 166.716 1.00 21.91 127 GLY A C 1
ATOM 879 O O . GLY A 1 128 ? 163.997 199.042 167.943 1.00 21.91 127 GLY A O 1
ATOM 880 N N . GLU A 1 129 ? 164.705 199.900 165.997 1.00 22.07 128 GLU A N 1
ATOM 881 C CA . GLU A 1 129 ? 165.360 201.017 166.677 1.00 22.07 128 GLU A CA 1
ATOM 882 C C . GLU A 1 129 ? 164.366 202.069 167.151 1.00 22.07 128 GLU A C 1
ATOM 883 O O . GLU A 1 129 ? 164.546 202.644 168.228 1.00 22.07 128 GLU A O 1
ATOM 889 N N . ILE A 1 130 ? 163.344 202.379 166.357 1.00 22.40 129 ILE A N 1
ATOM 890 C CA . ILE A 1 130 ? 162.354 203.363 166.791 1.00 22.40 129 ILE A CA 1
ATOM 891 C C . ILE A 1 130 ? 161.713 202.907 168.102 1.00 22.40 129 ILE A C 1
ATOM 892 O O . ILE A 1 130 ? 161.642 203.656 169.096 1.00 22.40 129 ILE A O 1
ATOM 897 N N . TYR A 1 131 ? 161.289 201.642 168.143 1.00 20.18 130 TYR A N 1
ATOM 898 C CA . TYR A 1 131 ? 160.688 201.108 169.359 1.00 20.18 130 TYR A CA 1
ATOM 899 C C . TYR A 1 131 ? 161.690 201.034 170.505 1.00 20.18 130 TYR A C 1
ATOM 900 O O . TYR A 1 131 ? 161.331 201.300 171.657 1.00 20.18 130 TYR A O 1
ATOM 909 N N . LYS A 1 132 ? 162.934 200.635 170.232 1.00 19.43 131 LYS A N 1
ATOM 910 C CA . LYS A 1 132 ? 163.939 200.657 171.289 1.00 19.43 131 LYS A CA 1
ATOM 911 C C . LYS A 1 132 ? 164.184 202.062 171.838 1.00 19.43 131 LYS A C 1
ATOM 912 O O . LYS A 1 132 ? 164.461 202.209 173.032 1.00 19.43 131 LYS A O 1
ATOM 918 N N . ARG A 1 133 ? 164.052 203.109 171.014 1.00 20.20 132 ARG A N 1
ATOM 919 C CA . ARG A 1 133 ? 164.090 204.473 171.549 1.00 20.20 132 ARG A CA 1
ATOM 920 C C . ARG A 1 133 ? 162.948 204.723 172.523 1.00 20.20 132 ARG A C 1
ATOM 921 O O . ARG A 1 133 ? 163.154 205.307 173.592 1.00 20.20 132 ARG A O 1
ATOM 929 N N . TRP A 1 134 ? 161.732 204.297 172.174 1.00 19.38 133 TRP A N 1
ATOM 930 C CA . TRP A 1 134 ? 160.615 204.522 173.102 1.00 19.38 133 TRP A CA 1
ATOM 931 C C . TRP A 1 134 ? 160.797 203.753 174.411 1.00 19.38 133 TRP A C 1
ATOM 932 O O . TRP A 1 134 ? 160.547 204.290 175.500 1.00 19.38 133 TRP A O 1
ATOM 943 N N . ILE A 1 135 ? 161.249 202.504 174.324 1.00 17.49 134 ILE A N 1
ATOM 944 C CA . ILE A 1 135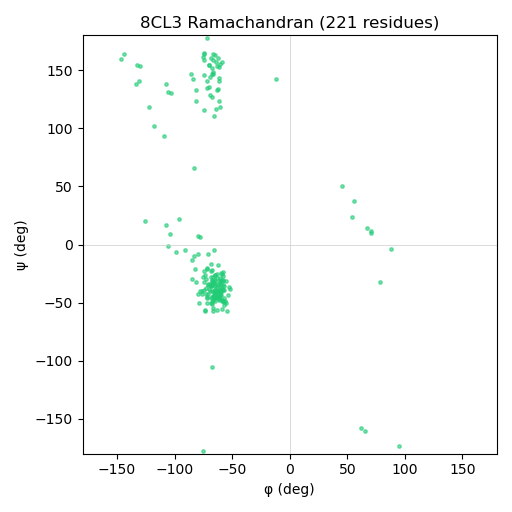 ? 161.507 201.707 175.524 1.00 17.49 134 ILE A CA 1
ATOM 945 C C . ILE A 1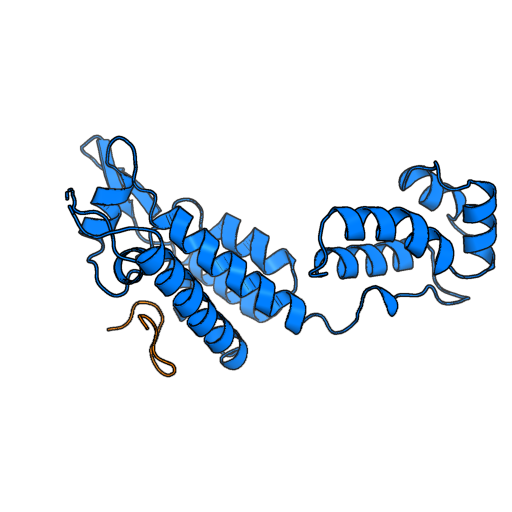 135 ? 162.588 202.344 176.387 1.00 17.49 134 ILE A C 1
ATOM 946 O O . ILE A 1 135 ? 162.468 202.389 177.612 1.00 17.49 134 ILE A O 1
ATOM 951 N N . ILE A 1 136 ? 163.687 202.784 175.776 1.00 18.10 135 ILE A N 1
ATOM 952 C CA . ILE A 1 136 ? 164.757 203.434 176.531 1.00 18.10 135 ILE A CA 1
ATOM 953 C C . ILE A 1 136 ? 164.298 204.754 177.148 1.00 18.10 135 ILE A C 1
ATOM 954 O O . ILE A 1 136 ? 164.716 205.108 178.253 1.00 18.10 135 ILE A O 1
ATOM 959 N N . LEU A 1 137 ? 163.438 205.501 176.459 1.00 18.53 136 LEU A N 1
ATOM 960 C CA . LEU A 1 137 ? 162.871 206.721 177.039 1.00 18.53 136 LEU A CA 1
ATOM 961 C C . LEU A 1 137 ? 161.947 206.439 178.233 1.00 18.53 136 LEU A C 1
ATOM 962 O O . LEU A 1 137 ? 161.987 207.164 179.248 1.00 18.53 136 LEU A O 1
ATOM 967 N N . GLY A 1 138 ? 161.256 205.305 178.217 1.00 17.59 137 GLY A N 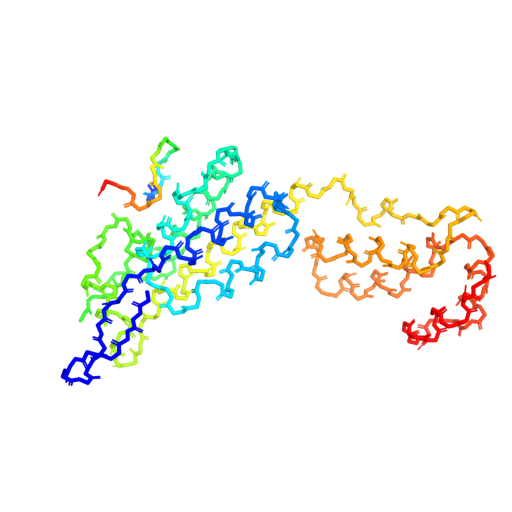1
ATOM 968 C CA . GLY A 1 138 ? 160.506 204.888 179.392 1.00 17.59 137 GLY A CA 1
ATOM 969 C C . GLY A 1 138 ? 161.368 204.349 180.516 1.00 17.59 137 GLY A C 1
ATOM 970 O O . GLY A 1 138 ? 161.112 204.621 181.695 1.00 17.59 137 GLY A O 1
ATOM 971 N N . LEU A 1 139 ? 162.403 203.590 180.165 1.00 16.79 138 LEU A N 1
ATOM 972 C CA . LEU A 1 139 ? 163.363 203.144 181.166 1.00 16.79 138 LEU A CA 1
ATOM 973 C C . LEU A 1 139 ? 164.067 204.323 181.814 1.00 16.79 138 LEU A C 1
ATOM 974 O O . LEU A 1 139 ? 164.422 204.254 182.989 1.00 16.79 138 LEU A O 1
ATOM 979 N N . ASN A 1 140 ? 164.317 205.392 181.061 1.00 17.33 139 ASN A N 1
ATOM 980 C CA . ASN A 1 140 ? 164.814 206.629 181.656 1.00 17.33 139 ASN A CA 1
ATOM 981 C C . ASN A 1 140 ? 163.856 207.174 182.710 1.00 17.33 139 ASN A C 1
ATOM 982 O O . ASN A 1 140 ? 164.266 207.476 183.833 1.00 17.33 139 ASN A O 1
ATOM 987 N N . LYS A 1 141 ? 162.590 207.392 182.346 1.00 17.38 140 LYS A N 1
ATOM 988 C CA . LYS A 1 141 ? 161.632 207.855 183.360 1.00 17.38 140 LYS A CA 1
ATOM 989 C C . LYS A 1 141 ? 161.623 206.965 184.609 1.00 17.41 140 LYS A C 1
ATOM 990 O O . LYS A 1 141 ? 161.616 207.463 185.748 1.00 17.38 140 LYS A O 1
ATOM 996 N N . ILE A 1 142 ? 161.756 205.652 184.419 1.00 16.95 141 ILE A N 1
ATOM 997 C CA . ILE A 1 142 ? 161.799 204.728 185.555 1.00 16.95 141 ILE A CA 1
ATOM 998 C C . ILE A 1 142 ? 163.075 204.910 186.369 1.00 16.95 141 ILE A C 1
ATOM 999 O O . ILE A 1 142 ? 163.028 205.002 187.598 1.00 16.95 141 ILE A O 1
ATOM 1004 N N . VAL A 1 143 ? 164.230 204.911 185.709 1.00 17.46 142 VAL A N 1
ATOM 1005 C CA . VAL A 1 143 ? 165.509 205.094 186.393 1.00 17.46 142 VAL A CA 1
ATOM 1006 C C . VAL A 1 143 ? 165.516 206.392 187.198 1.00 17.46 142 VAL A C 1
ATOM 1007 O O . VAL A 1 143 ? 165.931 206.416 188.362 1.00 17.46 142 VAL A O 1
ATOM 1011 N N . ARG A 1 144 ? 165.113 207.531 186.647 1.00 17.03 143 ARG A N 1
ATOM 1012 C CA . ARG A 1 144 ? 164.998 208.772 187.431 1.00 17.03 143 ARG A CA 1
ATOM 1013 C C . ARG A 1 144 ? 164.030 208.655 188.549 1.00 17.03 143 ARG A C 1
ATOM 1014 O O . ARG A 1 144 ? 164.179 209.355 189.503 1.00 17.03 143 ARG A O 1
ATOM 1022 N N . MET A 1 145 ? 163.008 207.827 188.465 1.00 19.41 144 MET A N 1
ATOM 1023 C CA . MET A 1 145 ? 162.144 207.704 189.639 1.00 19.41 144 MET A CA 1
ATOM 1024 C C . MET A 1 145 ? 162.702 206.765 190.707 1.00 19.41 144 MET A C 1
ATOM 1025 O O . MET A 1 145 ? 162.451 206.978 191.898 1.00 19.41 144 MET A O 1
ATOM 1030 N N . TYR A 1 146 ? 163.433 205.727 190.311 1.00 18.26 145 TYR A N 1
ATOM 1031 C CA . TYR A 1 146 ? 164.084 204.825 191.257 1.00 18.26 145 TYR A CA 1
ATOM 1032 C C . TYR A 1 146 ? 165.319 205.439 191.913 1.00 18.26 145 TYR A C 1
ATOM 1033 O O . TYR A 1 146 ? 165.705 205.000 193.001 1.00 18.26 145 TYR A O 1
ATOM 1042 N N . SER A 1 147 ? 165.941 206.430 191.286 1.00 19.69 146 SER A N 1
ATOM 1043 C CA . SER A 1 147 ? 166.986 207.227 191.928 1.00 19.69 146 SER A CA 1
ATOM 1044 C C . SER A 1 147 ? 166.473 207.959 193.172 1.00 19.69 146 SER A C 1
ATOM 1045 O O . SER A 1 147 ? 165.560 208.791 193.059 1.00 19.69 146 SER A O 1
ATOM 1048 N N . PRO A 1 148 ? 167.021 207.685 194.364 1.00 21.20 147 PRO A N 1
ATOM 1049 C CA . PRO A 1 148 ? 166.410 208.188 195.606 1.00 21.20 147 PRO A CA 1
ATOM 1050 C C . PRO A 1 148 ? 166.782 209.620 195.993 1.00 21.20 147 PRO A C 1
ATOM 1051 O O . PRO A 1 148 ? 166.165 210.157 196.923 1.00 21.20 147 PRO A O 1
ATOM 1055 N N . THR A 1 149 ? 167.760 210.253 195.337 1.00 19.69 148 THR A N 1
ATOM 1056 C CA . THR A 1 149 ? 168.297 211.541 195.772 1.00 19.69 148 THR A CA 1
ATOM 1057 C C . THR A 1 149 ? 168.414 212.502 194.599 1.00 19.69 148 THR A C 1
ATOM 1058 O O . THR A 1 149 ? 168.851 212.115 193.513 1.00 19.69 148 THR A O 1
ATOM 1062 N N . SER A 1 150 ? 168.039 213.759 194.828 1.00 17.20 149 SER A N 1
ATOM 1063 C CA . SER A 1 150 ? 168.395 214.820 193.897 1.00 17.20 149 SER A CA 1
ATOM 1064 C C . SER A 1 150 ? 169.901 215.054 193.924 1.00 17.20 149 SER A C 1
ATOM 1065 O O . SER A 1 150 ? 170.569 214.829 194.935 1.00 17.20 149 SER A O 1
ATOM 1068 N N . ILE A 1 151 ? 170.436 215.520 192.793 1.00 16.13 150 ILE A N 1
ATOM 1069 C CA . ILE A 1 151 ? 171.814 215.998 192.742 1.00 16.13 150 ILE A CA 1
ATOM 1070 C C . ILE A 1 151 ? 172.068 217.160 193.692 1.00 16.13 150 ILE A C 1
ATOM 1071 O O . ILE A 1 151 ? 173.213 217.387 194.096 1.00 16.13 150 ILE A O 1
ATOM 1076 N N . LEU A 1 152 ? 171.030 217.918 194.050 1.00 17.55 151 LEU A N 1
ATOM 1077 C CA . LEU A 1 152 ? 171.158 218.950 195.075 1.00 17.55 151 LEU A CA 1
ATOM 1078 C C . LEU A 1 152 ? 171.395 218.371 196.467 1.00 17.55 151 LEU A C 1
ATOM 1079 O O . LEU A 1 152 ? 171.933 219.071 197.330 1.00 17.55 151 LEU A O 1
ATOM 1084 N N . ASP A 1 153 ? 171.015 217.114 196.702 1.00 18.94 152 ASP A N 1
ATOM 1085 C CA . ASP A 1 153 ? 171.195 216.478 198.004 1.00 18.94 152 ASP A CA 1
ATOM 1086 C C . ASP A 1 153 ? 172.599 215.925 198.224 1.00 18.94 152 ASP A C 1
ATOM 1087 O O . ASP A 1 153 ? 172.991 215.722 199.378 1.00 18.94 152 ASP A O 1
ATOM 1092 N N . ILE A 1 154 ? 173.359 215.670 197.162 1.00 17.75 153 ILE A N 1
ATOM 1093 C CA . ILE A 1 154 ? 174.678 215.053 197.296 1.00 17.75 153 ILE A CA 1
ATOM 1094 C C . ILE A 1 154 ? 175.684 216.063 197.840 1.00 17.75 153 ILE A C 1
ATOM 1095 O O . ILE A 1 154 ? 175.987 217.073 197.194 1.00 17.75 153 ILE A O 1
ATOM 1100 N N . ARG A 1 155 ? 176.206 215.787 199.041 1.00 19.61 154 ARG A N 1
ATOM 1101 C CA . ARG A 1 155 ? 177.288 216.549 199.658 1.00 19.61 154 ARG A CA 1
ATOM 1102 C C . ARG A 1 155 ? 178.348 215.600 200.205 1.00 19.61 154 ARG A C 1
ATOM 1103 O O . ARG A 1 155 ? 178.061 214.446 200.534 1.00 19.61 154 ARG A O 1
ATOM 1111 N N . GLN A 1 156 ? 179.581 216.101 200.300 1.00 22.59 155 GLN A N 1
ATOM 1112 C CA . GLN A 1 156 ? 180.674 215.371 200.937 1.00 22.59 155 GLN A CA 1
ATOM 1113 C C . GLN A 1 156 ? 180.625 215.522 202.455 1.00 22.59 155 GLN A C 1
ATOM 1114 O O . GLN A 1 156 ? 180.470 216.633 202.971 1.00 22.59 155 GLN A O 1
ATOM 1120 N N . GLY A 1 157 ? 180.757 214.403 203.172 1.00 26.52 156 GLY A N 1
ATOM 1121 C CA . GLY A 1 157 ? 180.917 214.434 204.611 1.00 26.52 156 GLY A CA 1
ATOM 1122 C C . GLY A 1 157 ? 182.269 214.976 205.048 1.00 26.52 156 GLY A C 1
ATOM 1123 O O . GLY A 1 157 ? 183.256 214.894 204.311 1.00 26.52 156 GLY A O 1
ATOM 1124 N N . PRO A 1 158 ? 182.347 215.539 206.260 1.00 29.12 157 PRO A N 1
ATOM 1125 C CA . PRO A 1 158 ? 183.654 216.003 206.761 1.00 29.12 157 PRO A CA 1
ATOM 1126 C C . PRO A 1 158 ? 184.724 214.920 206.823 1.00 29.12 157 PRO A C 1
ATOM 1127 O O . PRO A 1 158 ? 185.916 215.240 206.739 1.00 29.12 157 PRO A O 1
ATOM 1131 N N . LYS A 1 159 ? 184.338 213.651 206.972 1.00 29.05 158 LYS A N 1
ATOM 1132 C CA . LYS A 1 159 ? 185.271 212.530 207.035 1.00 29.05 158 LYS A CA 1
ATOM 1133 C C . LYS A 1 159 ? 185.264 211.658 205.779 1.00 29.05 158 LYS A C 1
ATOM 1134 O O . LYS A 1 159 ? 185.753 210.524 205.820 1.00 29.05 158 LYS A O 1
ATOM 1136 N N . GLU A 1 160 ? 184.714 212.154 204.663 1.00 24.08 159 GLU A N 1
ATOM 1137 C CA . GLU A 1 160 ? 184.504 211.323 203.475 1.00 24.08 159 GLU A CA 1
ATOM 1138 C C . GLU A 1 160 ? 185.546 211.598 202.392 1.00 24.08 159 GLU A C 1
ATOM 1139 O O . GLU A 1 160 ? 185.775 212.767 202.051 1.00 24.08 159 GLU A O 1
ATOM 1145 N N . PRO A 1 161 ? 186.190 210.570 201.824 1.00 22.67 160 PRO A N 1
ATOM 1146 C CA . PRO A 1 161 ? 187.172 210.809 200.754 1.00 22.67 160 PRO A CA 1
ATOM 1147 C C . PRO A 1 161 ? 186.555 211.475 199.531 1.00 22.67 160 PRO A C 1
ATOM 1148 O O . PRO A 1 161 ? 185.419 211.189 199.148 1.00 22.67 160 PRO A O 1
ATOM 1152 N N . PHE A 1 162 ? 187.329 212.374 198.914 1.00 21.13 161 PHE A N 1
ATOM 1153 C CA . PHE A 1 162 ? 186.835 213.144 197.774 1.00 21.13 161 PHE A CA 1
ATOM 1154 C C . PHE A 1 162 ? 186.521 212.288 196.551 1.00 21.13 161 PHE A C 1
ATOM 1155 O O . PHE A 1 162 ? 185.668 212.664 195.741 1.00 21.13 161 PHE A O 1
ATOM 1163 N N . ARG A 1 163 ? 187.176 211.138 196.398 1.00 20.98 162 ARG A N 1
ATOM 1164 C CA . ARG A 1 163 ? 186.798 210.211 195.333 1.00 20.98 162 ARG A CA 1
ATOM 1165 C C . ARG A 1 163 ? 185.466 209.516 195.590 1.00 20.98 162 ARG A C 1
ATOM 1166 O O . ARG A 1 163 ? 184.720 209.267 194.641 1.00 20.98 162 ARG A O 1
ATOM 1174 N N . ASP A 1 164 ? 185.129 209.211 196.839 1.00 21.24 163 ASP A N 1
ATOM 1175 C CA . ASP A 1 164 ? 183.824 208.609 197.107 1.00 21.24 163 ASP A CA 1
ATOM 1176 C C . ASP A 1 164 ? 182.679 209.615 196.974 1.00 21.24 163 ASP A C 1
ATOM 1177 O O . ASP A 1 164 ? 181.577 209.247 196.540 1.00 21.24 163 ASP A O 1
ATOM 1182 N N . TYR A 1 165 ? 182.960 210.903 197.181 1.00 18.68 164 TYR A N 1
ATOM 1183 C CA . TYR A 1 165 ? 182.030 211.964 196.789 1.00 18.68 164 TYR A CA 1
ATOM 1184 C C . TYR A 1 165 ? 181.931 212.191 195.280 1.00 18.68 164 TYR A C 1
ATOM 1185 O O . TYR A 1 165 ? 180.826 212.354 194.765 1.00 18.68 164 TYR A O 1
ATOM 1194 N N . VAL A 1 166 ? 183.045 212.263 194.549 1.00 17.61 165 VAL A N 1
ATOM 1195 C CA . VAL A 1 166 ? 182.924 212.266 193.086 1.00 17.61 165 VAL A CA 1
ATOM 1196 C C . VAL A 1 166 ? 182.114 211.074 192.581 1.00 17.61 165 VAL A C 1
ATOM 1197 O O . VAL A 1 166 ? 181.273 211.220 191.687 1.00 17.61 165 VAL A O 1
ATOM 1201 N N . ASP A 1 167 ? 182.349 209.878 193.121 1.00 16.87 166 ASP A N 1
ATOM 1202 C CA . ASP A 1 167 ? 181.593 208.721 192.648 1.00 16.87 166 ASP A CA 1
ATOM 1203 C C . ASP A 1 167 ? 180.101 208.856 192.939 1.00 16.87 166 ASP A C 1
ATOM 1204 O O . ASP A 1 167 ? 179.272 208.634 192.048 1.00 16.87 166 ASP A O 1
ATOM 1209 N N . ARG A 1 168 ? 179.738 209.306 194.146 1.00 18.41 167 ARG A N 1
ATOM 1210 C CA . ARG A 1 168 ? 178.323 209.529 194.451 1.00 18.41 167 ARG A CA 1
ATOM 1211 C C . ARG A 1 168 ? 177.719 210.644 193.605 1.00 18.41 167 ARG A C 1
ATOM 1212 O O . ARG A 1 168 ? 176.596 210.513 193.101 1.00 18.41 167 ARG A O 1
ATOM 1220 N N . PHE A 1 169 ? 178.480 211.705 193.364 1.00 15.01 168 PHE A N 1
ATOM 1221 C CA . PHE A 1 169 ? 177.980 212.833 192.593 1.00 15.01 168 PHE A CA 1
ATOM 1222 C C . PHE A 1 169 ? 177.719 212.456 191.147 1.00 15.01 168 PHE A C 1
ATOM 1223 O O . PHE A 1 169 ? 176.630 212.701 190.632 1.00 17.41 168 PHE A O 1
ATOM 1231 N N . TYR A 1 170 ? 178.714 211.915 190.449 1.00 13.97 169 TYR A N 1
ATOM 1232 C CA . TYR A 1 170 ? 178.481 211.550 189.054 1.00 13.97 169 TYR A CA 1
ATOM 1233 C C . TYR A 1 170 ? 177.506 210.385 188.894 1.00 13.97 169 TYR A C 1
ATOM 1234 O O . TYR A 1 170 ? 176.745 210.365 187.921 1.00 13.97 169 TYR A O 1
ATOM 1243 N N . LYS A 1 171 ? 177.454 209.440 189.839 1.00 15.57 170 LYS A N 1
ATOM 1244 C CA . LYS A 1 171 ? 176.418 208.413 189.762 1.00 15.57 170 LYS A CA 1
ATOM 1245 C C . LYS A 1 171 ? 175.016 208.992 189.940 1.00 15.57 170 LYS A C 1
ATOM 1246 O O . LYS A 1 171 ? 174.058 208.464 189.365 1.00 15.57 170 LYS A O 1
ATOM 1252 N N . THR A 1 172 ? 174.867 210.064 190.723 1.00 15.93 171 THR A N 1
ATOM 1253 C CA . THR A 1 172 ? 173.578 210.754 190.801 1.00 15.93 171 THR A CA 1
ATOM 1254 C C . THR A 1 172 ? 173.315 211.615 189.568 1.00 15.93 171 THR A C 1
ATOM 1255 O O . THR A 1 172 ? 172.196 211.636 189.048 1.00 15.93 171 THR A O 1
ATOM 1259 N N . LEU A 1 173 ? 174.333 212.335 189.103 1.00 13.96 172 LEU A N 1
ATOM 1260 C CA . LEU A 1 173 ? 174.211 213.215 187.944 1.00 13.96 172 LEU A CA 1
ATOM 1261 C C . LEU A 1 173 ? 173.790 212.453 186.695 1.00 13.96 172 LEU A C 1
ATOM 1262 O O . LEU A 1 173 ? 173.000 212.953 185.888 1.00 17.41 172 LEU A O 1
ATOM 1267 N N . ARG A 1 174 ? 174.305 211.239 186.523 1.00 15.71 173 ARG A N 1
ATOM 1268 C CA . ARG A 1 174 ? 173.910 210.384 185.410 1.00 15.71 173 ARG A CA 1
ATOM 1269 C C . ARG A 1 174 ? 172.414 210.089 185.381 1.00 15.71 173 ARG A C 1
ATOM 1270 O O . ARG A 1 174 ? 171.884 209.766 184.315 1.00 15.71 173 ARG A O 1
ATOM 1278 N N . ALA A 1 175 ? 171.724 210.183 186.516 1.00 15.67 174 ALA A N 1
ATOM 1279 C CA . ALA A 1 175 ? 170.286 209.950 186.603 1.00 15.67 174 ALA A CA 1
ATOM 1280 C C . ALA A 1 175 ? 169.450 211.225 186.728 1.00 15.67 174 ALA A C 1
ATOM 1281 O O . ALA A 1 175 ? 168.247 211.128 186.981 1.00 15.67 174 ALA A O 1
ATOM 1283 N N . GLU A 1 176 ? 170.041 212.408 186.569 1.00 14.82 175 GLU A N 1
ATOM 1284 C CA . GLU A 1 176 ? 169.253 213.639 186.546 1.00 14.82 175 GLU A CA 1
ATOM 1285 C C . GLU A 1 176 ? 168.490 213.813 185.231 1.00 14.82 175 GLU A C 1
ATOM 1286 O O . GLU A 1 176 ? 168.951 213.421 184.157 1.00 14.82 175 GLU A O 1
ATOM 1292 N N . GLN A 1 177 ? 167.296 214.415 185.337 1.00 15.46 176 GLN A N 1
ATOM 1293 C CA . GLN A 1 177 ? 166.490 214.761 184.165 1.00 15.46 176 GLN A CA 1
ATOM 1294 C C . GLN A 1 177 ? 167.062 215.947 183.391 1.00 15.46 176 GLN A C 1
ATOM 1295 O O . GLN A 1 177 ? 166.877 216.037 182.173 1.00 15.46 176 GLN A O 1
ATOM 1301 N N . ALA A 1 178 ? 167.751 216.857 184.077 1.00 17.41 177 ALA A N 1
ATOM 1302 C CA . ALA A 1 178 ? 168.025 218.191 183.552 1.00 13.38 177 ALA A CA 1
ATOM 1303 C C . ALA A 1 178 ? 168.833 218.166 182.255 1.00 13.38 177 ALA A C 1
ATOM 1304 O O . ALA A 1 178 ? 169.565 217.219 181.962 1.00 13.38 177 ALA A O 1
ATOM 1306 N N . SER A 1 179 ? 168.676 219.235 181.472 1.00 13.46 178 SER A N 1
ATOM 1307 C CA . SER A 1 179 ? 169.344 219.379 180.185 1.00 13.46 178 SER A CA 1
ATOM 1308 C C . SER A 1 179 ? 170.861 219.399 180.359 1.00 13.46 178 SER A C 1
ATOM 1309 O O . SER A 1 179 ? 171.386 219.663 181.440 1.00 13.46 178 SER A O 1
ATOM 1312 N N . GLN A 1 180 ? 171.570 219.115 179.264 1.00 12.91 179 GLN A N 1
ATOM 1313 C CA . GLN A 1 180 ? 173.029 219.054 179.321 1.00 12.91 179 GLN A CA 1
ATOM 1314 C C . GLN A 1 180 ? 173.665 220.394 179.683 1.00 17.41 179 GLN A C 1
ATOM 1315 O O . GLN A 1 180 ? 174.771 220.418 180.229 1.00 12.91 179 GLN A O 1
ATOM 1321 N N . GLU A 1 181 ? 172.995 221.512 179.402 1.00 12.85 180 GLU A N 1
ATOM 1322 C CA . GLU A 1 181 ? 173.470 222.806 179.892 1.00 12.85 180 GLU A CA 1
ATOM 1323 C C . GLU A 1 181 ? 173.439 222.872 181.415 1.00 12.85 180 GLU A C 1
ATOM 1324 O O . GLU A 1 181 ? 174.395 223.339 182.052 1.00 12.85 180 GLU A O 1
ATOM 1330 N N . VAL A 1 182 ? 172.386 222.327 182.021 1.00 12.78 181 VAL A N 1
ATOM 1331 C CA . VAL A 1 182 ? 172.312 222.270 183.477 1.00 12.78 181 VAL A CA 1
ATOM 1332 C C . VAL A 1 182 ? 173.303 221.267 184.047 1.00 12.78 181 VAL A C 1
ATOM 1333 O O . VAL A 1 182 ? 173.897 221.521 185.091 1.00 12.78 181 VAL A O 1
ATOM 1337 N N . LYS A 1 183 ? 173.448 220.090 183.439 1.00 12.94 182 LYS A N 1
ATOM 1338 C CA . LYS A 1 183 ? 174.466 219.159 183.929 1.00 12.94 182 LYS A CA 1
ATOM 1339 C C . LYS A 1 183 ? 175.879 219.733 183.829 1.00 12.94 182 LYS A C 1
ATOM 1340 O O . LYS A 1 183 ? 176.698 219.520 184.727 1.00 17.41 182 LYS A O 1
ATOM 1346 N N . ASN A 1 184 ? 176.198 220.444 182.747 1.00 13.14 183 ASN A N 1
ATOM 1347 C CA . ASN A 1 184 ? 177.475 221.158 182.685 1.00 13.14 183 ASN A CA 1
ATOM 1348 C C . ASN A 1 184 ? 177.632 222.138 183.845 1.00 13.14 183 ASN A C 1
ATOM 1349 O O . ASN A 1 184 ? 178.649 222.125 184.560 1.00 13.14 183 ASN A O 1
ATOM 1354 N N . TRP A 1 185 ? 176.638 223.006 184.043 1.00 13.37 184 TRP A N 1
ATOM 1355 C CA . TRP A 1 185 ? 176.697 223.934 185.169 1.00 13.37 184 TRP A CA 1
ATOM 1356 C C . TRP A 1 185 ? 176.798 223.207 186.510 1.00 13.37 184 TRP A C 1
ATOM 1357 O O . TRP A 1 185 ? 177.495 223.668 187.417 1.00 13.37 184 TRP A O 1
ATOM 1368 N N . MET A 1 186 ? 176.100 222.082 186.664 1.00 13.95 185 MET A N 1
ATOM 1369 C CA . MET A 1 186 ? 176.202 221.308 187.897 1.00 13.95 185 MET A CA 1
ATOM 1370 C C . MET A 1 186 ? 177.598 220.756 188.121 1.00 13.95 185 MET A C 1
ATOM 1371 O O . MET A 1 186 ? 178.166 220.948 189.199 1.00 13.95 185 MET A O 1
ATOM 1376 N N . THR A 1 187 ? 178.219 220.185 187.092 1.00 14.27 186 THR A N 1
ATOM 1377 C CA . THR A 1 187 ? 179.574 219.678 187.277 1.00 14.27 186 THR A CA 1
ATOM 1378 C C . THR A 1 187 ? 180.526 220.790 187.676 1.00 14.27 186 THR A C 1
ATOM 1379 O O . THR A 1 187 ? 181.393 220.588 188.532 1.00 17.41 186 THR A O 1
ATOM 1383 N N . GLU A 1 188 ? 180.398 221.971 187.077 1.00 14.78 187 GLU A N 1
ATOM 1384 C CA . GLU A 1 188 ? 181.342 223.023 187.443 1.00 14.78 187 GLU A CA 1
ATOM 1385 C C . GLU A 1 188 ? 181.051 223.601 188.826 1.00 14.78 187 GLU A C 1
ATOM 1386 O O . GLU A 1 188 ? 181.914 223.589 189.710 1.00 14.78 187 GLU A O 1
ATOM 1392 N N . THR A 1 189 ? 179.838 224.114 189.034 1.00 17.41 188 THR A N 1
ATOM 1393 C CA . THR A 1 189 ? 179.511 224.832 190.266 1.00 15.46 188 THR A CA 1
ATOM 1394 C C . THR A 1 189 ? 179.233 223.927 191.471 1.00 15.46 188 THR A C 1
ATOM 1395 O O . THR A 1 189 ? 179.796 224.141 192.549 1.00 15.46 188 THR A O 1
ATOM 1399 N N . LEU A 1 190 ? 178.360 222.924 191.325 1.00 15.54 189 LEU A N 1
ATOM 1400 C CA . LEU A 1 190 ? 178.034 222.050 192.451 1.00 15.54 189 LEU A CA 1
ATOM 1401 C C . LEU A 1 190 ? 179.198 221.159 192.867 1.00 15.54 189 LEU A C 1
ATOM 1402 O O . LEU A 1 190 ? 179.347 220.860 194.055 1.00 15.54 189 LEU A O 1
ATOM 1407 N N . LEU A 1 191 ? 180.023 220.700 191.930 1.00 17.61 190 LEU A N 1
ATOM 1408 C CA . LEU A 1 191 ? 181.169 219.896 192.344 1.00 17.61 190 LEU A CA 1
ATOM 1409 C C . LEU A 1 191 ? 182.099 220.675 193.273 1.00 17.61 190 LEU A C 1
ATOM 1410 O O . LEU A 1 191 ? 182.582 220.125 194.269 1.00 17.61 190 LEU A O 1
ATOM 1415 N N . VAL A 1 192 ? 182.359 221.952 192.985 1.00 20.23 191 VAL A N 1
ATOM 1416 C CA . VAL A 1 192 ? 183.110 222.782 193.931 1.00 20.23 191 VAL A CA 1
ATOM 1417 C C . VAL A 1 192 ? 182.310 223.044 195.210 1.00 20.23 191 VAL A C 1
ATOM 1418 O O . VAL A 1 192 ? 182.806 222.821 196.319 1.00 20.23 191 VAL A O 1
ATOM 1422 N N . GLN A 1 193 ? 181.061 223.501 195.081 1.00 20.41 192 GLN A N 1
ATOM 1423 C CA . GLN A 1 193 ? 180.335 224.035 196.238 1.00 20.41 192 GLN A CA 1
ATOM 1424 C C . GLN A 1 193 ? 179.950 222.981 197.276 1.00 20.41 192 GLN A C 1
ATOM 1425 O O . GLN A 1 193 ? 179.917 223.294 198.470 1.00 20.41 192 GLN A O 1
ATOM 1431 N N . ASN A 1 194 ? 179.643 221.754 196.873 1.00 19.44 193 ASN A N 1
ATOM 1432 C CA . ASN A 1 194 ? 179.140 220.769 197.826 1.00 19.44 193 ASN A CA 1
ATOM 1433 C C . ASN A 1 194 ? 180.232 219.923 198.481 1.00 19.44 193 ASN A C 1
ATOM 1434 O O . ASN A 1 194 ? 179.918 219.115 199.362 1.00 19.44 193 ASN A O 1
ATOM 1439 N N . ALA A 1 195 ? 181.490 220.077 198.077 1.00 21.79 194 ALA A N 1
ATOM 1440 C CA . ALA A 1 195 ? 182.604 219.468 198.798 1.00 21.79 194 ALA A CA 1
ATOM 1441 C C . ALA A 1 195 ? 182.703 219.991 200.232 1.00 21.79 194 ALA A C 1
ATOM 1442 O O . ALA A 1 195 ? 182.289 221.112 200.539 1.00 21.79 194 ALA A O 1
ATOM 1444 N N . ASN A 1 196 ? 183.256 219.153 201.123 1.00 25.09 195 ASN A N 1
ATOM 1445 C CA . ASN A 1 196 ? 183.491 219.554 202.510 1.00 25.09 195 ASN A CA 1
ATOM 1446 C C . ASN A 1 196 ? 184.518 220.693 202.560 1.00 25.09 195 ASN A C 1
ATOM 1447 O O . ASN A 1 196 ? 185.311 220.864 201.630 1.00 25.09 195 ASN A O 1
ATOM 1452 N N . PRO A 1 197 ? 184.523 221.490 203.638 1.00 26.01 196 PRO A N 1
ATOM 1453 C CA . PRO A 1 197 ? 185.291 222.754 203.607 1.00 26.01 196 PRO A CA 1
ATOM 1454 C C . PRO A 1 197 ? 186.787 222.594 203.370 1.00 26.01 196 PRO A C 1
ATOM 1455 O O . PRO A 1 197 ? 187.391 223.466 202.734 1.00 26.01 196 PRO A O 1
ATOM 1459 N N . ASP A 1 198 ? 187.400 221.503 203.823 1.00 26.65 197 ASP A N 1
ATOM 1460 C CA . ASP A 1 198 ? 188.805 221.237 203.514 1.00 26.65 197 ASP A CA 1
ATOM 1461 C C . ASP A 1 198 ? 189.013 221.047 202.009 1.00 26.65 197 ASP A C 1
ATOM 1462 O O . ASP A 1 198 ? 189.777 221.782 201.347 1.00 26.65 197 ASP A O 1
ATOM 1467 N N . CYS A 1 199 ? 188.283 220.094 201.437 1.00 24.41 198 CYS A N 1
ATOM 1468 C CA . CYS A 1 199 ? 188.408 219.821 200.014 1.00 24.41 198 CYS A CA 1
ATOM 1469 C C . CYS A 1 199 ? 187.928 221.008 199.192 1.00 24.41 198 CYS A C 1
ATOM 1470 O O . CYS A 1 199 ? 188.551 221.359 198.186 1.00 24.41 198 CYS A O 1
ATOM 1473 N N . LYS A 1 200 ? 186.796 221.605 199.572 1.00 22.92 199 LYS A N 1
ATOM 1474 C CA . LYS A 1 200 ? 186.328 222.802 198.881 1.00 22.92 199 LYS A CA 1
ATOM 1475 C C . LYS A 1 200 ? 187.356 223.927 198.909 1.00 22.92 199 LYS A C 1
ATOM 1476 O O . LYS A 1 200 ? 187.436 224.703 197.955 1.00 22.92 199 LYS A O 1
ATOM 1482 N N . THR A 1 201 ? 188.129 224.059 199.990 1.00 25.54 200 THR A N 1
ATOM 1483 C CA . THR A 1 201 ? 189.214 225.039 199.997 1.00 25.54 200 THR A CA 1
ATOM 1484 C C . THR A 1 201 ? 190.245 224.733 198.919 1.00 25.54 200 THR A C 1
ATOM 1485 O O . THR A 1 201 ? 190.676 225.632 198.184 1.00 25.54 200 THR A O 1
ATOM 1489 N N . ILE A 1 202 ? 190.624 223.461 198.779 1.00 25.39 201 ILE A N 1
ATOM 1490 C CA . ILE A 1 202 ? 191.548 223.108 197.693 1.00 25.39 201 ILE A CA 1
ATOM 1491 C C . ILE A 1 202 ? 190.931 223.372 196.316 1.00 25.39 201 ILE A C 1
ATOM 1492 O O . ILE A 1 202 ? 191.600 223.887 195.410 1.00 25.39 201 ILE A O 1
ATOM 1497 N N . LEU A 1 203 ? 189.653 223.035 196.137 1.00 23.74 202 LEU A N 1
ATOM 1498 C CA . LEU A 1 203 ? 188.972 223.278 194.861 1.00 23.74 202 LEU A CA 1
ATOM 1499 C C . LEU A 1 203 ? 188.773 224.758 194.545 1.00 23.74 202 LEU A C 1
ATOM 1500 O O . LEU A 1 203 ? 188.748 225.134 193.367 1.00 23.74 202 LEU A O 1
ATOM 1505 N N . LYS A 1 204 ? 188.617 225.606 195.557 1.00 24.66 203 LYS A N 1
ATOM 1506 C CA . LYS A 1 204 ? 188.586 227.048 195.334 1.00 24.66 203 LYS A CA 1
ATOM 1507 C C . LYS A 1 204 ? 189.974 227.611 195.064 1.00 24.66 203 LYS A C 1
ATOM 1508 O O . LYS A 1 204 ? 190.104 228.626 194.370 1.00 24.66 203 LYS A O 1
ATOM 1514 N N . ALA A 1 205 ? 191.013 226.967 195.594 1.00 25.57 204 ALA A N 1
ATOM 1515 C CA . ALA A 1 205 ? 192.378 227.356 195.256 1.00 25.57 204 ALA A CA 1
ATOM 1516 C C . ALA A 1 205 ? 192.736 226.968 193.822 1.00 25.57 204 ALA A C 1
ATOM 1517 O O . ALA A 1 205 ? 193.488 227.684 193.151 1.00 25.57 204 ALA A O 1
ATOM 1519 N N . LEU A 1 206 ? 192.211 225.839 193.334 1.00 25.71 205 LEU A N 1
ATOM 1520 C CA . LEU A 1 206 ? 192.300 225.526 191.905 1.00 25.71 205 LEU A CA 1
ATOM 1521 C C . LEU A 1 206 ? 191.466 226.481 191.052 1.00 25.71 205 LEU A C 1
ATOM 1522 O O . LEU A 1 206 ? 191.936 226.958 190.012 1.00 25.71 205 LEU A O 1
ATOM 1527 N N . GLY A 1 207 ? 190.230 226.765 191.462 1.00 26.71 206 GLY A N 1
ATOM 1528 C CA . GLY A 1 207 ? 189.327 227.601 190.696 1.00 26.71 206 GLY A CA 1
ATOM 1529 C C . GLY A 1 207 ? 188.368 226.858 189.777 1.00 26.71 206 GLY A C 1
ATOM 1530 O O . GLY A 1 207 ? 188.275 225.626 189.795 1.00 26.71 206 GLY A O 1
ATOM 1531 N N . PRO A 1 208 ? 187.624 227.612 188.953 1.00 29.67 207 PRO A N 1
ATOM 1532 C CA . PRO A 1 208 ? 186.625 226.986 188.063 1.00 29.67 207 PRO A CA 1
ATOM 1533 C C . PRO A 1 208 ? 187.210 226.197 186.897 1.00 29.67 207 PRO A C 1
ATOM 1534 O O . PRO A 1 208 ? 186.499 225.361 186.325 1.00 29.67 207 PRO A O 1
ATOM 1538 N N . GLY A 1 209 ? 188.463 226.443 186.518 1.00 28.46 208 GLY A N 1
ATOM 1539 C CA . GLY A 1 209 ? 189.023 225.956 185.264 1.00 28.46 208 GLY A CA 1
ATOM 1540 C C . GLY A 1 209 ? 189.581 224.543 185.280 1.00 28.46 208 GLY A C 1
ATOM 1541 O O . GLY A 1 209 ? 189.833 223.983 184.209 1.00 28.46 208 GLY A O 1
ATOM 1542 N N . ALA A 1 210 ? 189.776 223.957 186.458 1.00 26.72 209 ALA A N 1
ATOM 1543 C CA . ALA A 1 210 ? 190.420 222.653 186.583 1.00 26.72 209 ALA A CA 1
ATOM 1544 C C . ALA A 1 210 ? 189.587 221.516 185.989 1.00 26.72 209 ALA A C 1
ATOM 1545 O O . ALA A 1 210 ? 188.354 221.535 186.008 1.00 26.72 209 ALA A O 1
ATOM 1547 N N . THR A 1 211 ? 190.292 220.520 185.446 1.00 24.25 210 THR A N 1
ATOM 1548 C CA . THR A 1 211 ? 189.709 219.246 185.043 1.00 24.25 210 THR A CA 1
ATOM 1549 C C . THR A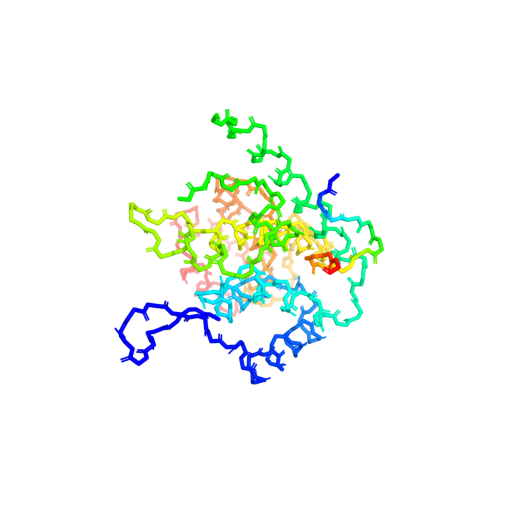 1 211 ? 189.420 218.363 186.258 1.00 24.25 210 THR A C 1
ATOM 1550 O O . THR A 1 211 ? 189.963 218.558 187.348 1.00 24.25 210 THR A O 1
ATOM 1554 N N . LEU A 1 212 ? 188.544 217.374 186.049 1.00 21.09 211 LEU A N 1
ATOM 1555 C CA . LEU A 1 212 ? 188.215 216.405 187.095 1.00 21.09 211 LEU A CA 1
ATOM 1556 C C . LEU A 1 212 ? 189.431 215.621 187.587 1.00 21.09 211 LEU A C 1
ATOM 1557 O O . LEU A 1 212 ? 189.506 215.271 188.774 1.00 21.09 211 LEU A O 1
ATOM 1562 N N . GLU A 1 213 ? 190.422 215.401 186.722 1.00 23.02 212 GLU A N 1
ATOM 1563 C CA . GLU A 1 213 ? 191.668 214.775 187.160 1.00 23.02 212 GLU A CA 1
ATOM 1564 C C . GLU A 1 213 ? 192.448 215.672 188.110 1.00 23.02 212 GLU A C 1
ATOM 1565 O O . GLU A 1 213 ? 192.952 215.206 189.136 1.00 23.02 212 GLU A O 1
ATOM 1571 N N . GLU A 1 214 ? 192.554 216.959 187.790 1.00 24.69 213 GLU A N 1
ATOM 1572 C CA . GLU A 1 214 ? 193.241 217.893 188.676 1.00 24.69 213 GLU A CA 1
ATOM 1573 C C . GLU A 1 214 ? 192.533 218.022 190.019 1.00 24.69 213 GLU A C 1
ATOM 1574 O O . GLU A 1 214 ? 193.180 217.996 191.070 1.00 24.69 213 GLU A O 1
ATOM 1580 N N . MET A 1 215 ? 191.205 218.131 190.010 1.00 23.01 214 MET A N 1
ATOM 1581 C CA . MET A 1 215 ? 190.451 218.236 191.258 1.00 23.01 214 MET A CA 1
ATOM 1582 C C . MET A 1 215 ? 190.592 216.985 192.129 1.00 23.01 214 MET A C 1
ATOM 1583 O O . MET A 1 215 ? 190.810 217.090 193.347 1.00 23.01 214 MET A O 1
ATOM 1588 N N . MET A 1 216 ? 190.569 215.796 191.518 1.00 22.40 215 MET A N 1
ATOM 1589 C CA . MET A 1 216 ? 190.736 214.573 192.303 1.00 22.40 215 MET A CA 1
ATOM 1590 C C . MET A 1 216 ? 192.166 214.377 192.793 1.00 22.40 215 MET A C 1
ATOM 1591 O O . MET A 1 216 ? 192.373 213.986 193.947 1.00 22.40 215 MET A O 1
ATOM 1596 N N . THR A 1 217 ? 193.168 214.623 191.950 1.00 23.75 216 THR A N 1
ATOM 1597 C CA . THR A 1 217 ? 194.545 214.450 192.405 1.00 23.75 216 THR A CA 1
ATOM 1598 C C . THR A 1 217 ? 194.913 215.483 193.468 1.00 23.75 216 THR A C 1
ATOM 1599 O O . THR A 1 217 ? 195.670 215.177 194.397 1.00 23.75 216 THR A O 1
ATOM 1603 N N . ALA A 1 218 ? 194.383 216.704 193.364 1.00 23.95 217 ALA A N 1
ATOM 1604 C CA . ALA A 1 218 ? 194.624 217.708 194.394 1.00 23.95 217 ALA A CA 1
ATOM 1605 C C . ALA A 1 218 ? 193.975 217.330 195.721 1.00 23.95 217 ALA A C 1
ATOM 1606 O O . ALA A 1 218 ? 194.622 217.394 196.772 1.00 23.95 217 ALA A O 1
ATOM 1608 N N . CYS A 1 219 ? 192.703 216.928 195.705 1.00 24.21 218 CYS A N 1
ATOM 1609 C CA . CYS A 1 219 ? 192.040 216.536 196.951 1.00 24.21 218 CYS A CA 1
ATOM 1610 C C . CYS A 1 219 ? 192.413 215.135 197.443 1.00 24.21 218 CYS A C 1
ATOM 1611 O O . CYS A 1 219 ? 191.809 214.662 198.411 1.00 24.21 218 CYS A O 1
ATOM 1614 N N . GLN A 1 220 ? 193.367 214.461 196.808 1.00 25.92 219 GLN A N 1
ATOM 1615 C CA . GLN A 1 220 ? 193.761 213.117 197.223 1.00 25.92 219 GLN A CA 1
ATOM 1616 C C . GLN A 1 220 ? 194.374 213.119 198.624 1.00 25.92 219 GLN A C 1
ATOM 1617 O O . GLN A 1 220 ? 195.421 213.730 198.854 1.00 25.92 219 GLN A O 1
ATOM 1623 N N . GLY A 1 221 ? 193.713 212.430 199.558 1.00 27.86 220 GLY A N 1
ATOM 1624 C CA . GLY A 1 221 ? 194.110 212.402 200.957 1.00 27.86 220 GLY A CA 1
ATOM 1625 C C . GLY A 1 221 ? 193.902 213.685 201.732 1.00 27.86 220 GLY A C 1
ATOM 1626 O O . GLY A 1 221 ? 194.384 213.791 202.863 1.00 27.86 220 GLY A O 1
ATOM 1627 N N . VAL A 1 222 ? 193.201 214.659 201.165 1.00 26.51 221 VAL A N 1
ATOM 1628 C CA . VAL A 1 222 ? 192.906 215.915 201.850 1.00 26.51 221 VAL A CA 1
ATOM 1629 C C . VAL A 1 222 ? 191.771 215.730 202.854 1.00 26.51 221 VAL A C 1
ATOM 1630 O O . VAL A 1 222 ? 191.258 214.625 203.035 1.00 26.51 221 VAL A O 1
ATOM 1634 N N . GLY B 2 1 ? 145.023 203.261 173.524 1.00 21.29 1 GLY B N 1
ATOM 1635 C CA . GLY B 2 1 ? 146.501 203.065 173.473 1.00 21.29 1 GLY B CA 1
ATOM 1636 C C . GLY B 2 1 ? 146.892 201.621 173.204 1.00 21.29 1 GLY B C 1
ATOM 1637 O O . GLY B 2 1 ? 146.156 200.702 173.555 1.00 21.29 1 GLY B O 1
ATOM 1638 N N . PRO B 2 2 ? 148.055 201.416 172.577 1.00 22.38 2 PRO B N 1
ATOM 1639 C CA . PRO B 2 2 ? 148.422 200.057 172.149 1.00 22.38 2 PRO B CA 1
ATOM 1640 C C . PRO B 2 2 ? 148.688 199.083 173.290 1.00 22.38 2 PRO B C 1
ATOM 1641 O O . PRO B 2 2 ? 148.495 197.876 173.099 1.00 22.38 2 PRO B O 1
ATOM 1645 N N . LEU B 2 3 ? 149.122 199.552 174.462 1.00 19.58 3 LEU B N 1
ATOM 1646 C CA . LEU B 2 3 ? 149.453 198.687 175.600 1.00 19.58 3 LEU B CA 1
ATOM 1647 C C . LEU B 2 3 ? 148.541 198.991 176.791 1.00 19.58 3 LEU B C 1
ATOM 1648 O O . LEU B 2 3 ? 148.744 199.975 177.510 1.00 19.58 3 LEU B O 1
ATOM 1653 N N . LEU B 2 4 ? 147.539 198.135 176.990 1.00 21.05 4 LEU B N 1
ATOM 1654 C CA . LEU B 2 4 ? 146.577 198.275 178.074 1.00 21.05 4 LEU B CA 1
ATOM 1655 C C . LEU B 2 4 ? 147.206 197.875 179.415 1.00 21.05 4 LEU B C 1
ATOM 1656 O O . LEU B 2 4 ? 148.199 197.146 179.449 1.00 21.05 4 LEU B O 1
ATOM 1661 N N . PRO B 2 5 ? 146.644 198.346 180.540 1.00 19.16 5 PRO B N 1
ATOM 1662 C CA . PRO B 2 5 ? 147.357 198.203 181.831 1.00 19.16 5 PRO B CA 1
ATOM 1663 C C . PRO B 2 5 ? 147.679 196.775 182.249 1.00 19.16 5 PRO B C 1
ATOM 1664 O O . PRO B 2 5 ? 148.823 196.495 182.624 1.00 19.16 5 PRO B O 1
ATOM 1668 N N . GLY B 2 6 ? 146.718 195.861 182.200 1.00 18.10 6 GLY B N 1
ATOM 1669 C CA . GLY B 2 6 ? 146.989 194.489 182.601 1.00 18.10 6 GLY B CA 1
ATOM 1670 C C . GLY B 2 6 ? 147.685 193.653 181.554 1.00 18.10 6 GLY B C 1
ATOM 1671 O O . GLY B 2 6 ? 148.102 192.527 181.840 1.00 18.10 6 GLY B O 1
ATOM 1672 N N . GLN B 2 7 ? 147.811 194.193 180.351 1.00 21.94 7 GLN B N 1
ATOM 1673 C CA . GLN B 2 7 ? 148.216 193.443 179.172 1.00 21.94 7 GLN B CA 1
ATOM 1674 C C . GLN B 2 7 ? 149.738 193.338 179.085 1.00 21.94 7 GLN B C 1
ATOM 1675 O O . GLN B 2 7 ? 150.460 194.283 179.413 1.00 21.94 7 GLN B O 1
ATOM 1681 N N . SER B 2 8 ? 150.224 192.184 178.630 1.00 19.44 8 SER B N 1
ATOM 1682 C CA . SER B 2 8 ? 151.647 192.008 178.368 1.00 19.44 8 SER B CA 1
ATOM 1683 C C . SER B 2 8 ? 152.098 192.885 177.198 1.00 19.44 8 SER B C 1
ATOM 1684 O O . SER B 2 8 ? 151.295 193.335 176.378 1.00 19.44 8 SER B O 1
ATOM 1687 N N . PHE B 2 9 ? 153.406 193.145 177.141 1.00 17.05 9 PHE B N 1
ATOM 1688 C CA . PHE B 2 9 ? 153.965 193.898 176.023 1.00 17.05 9 PHE B CA 1
ATOM 1689 C C . PHE B 2 9 ? 153.769 193.132 174.721 1.00 17.05 9 PHE B C 1
ATOM 1690 O O . PHE B 2 9 ? 154.046 191.933 174.645 1.00 17.05 9 PHE B O 1
ATOM 1698 N N . GLY B 2 10 ? 153.299 193.830 173.692 1.00 20.30 10 GLY B N 1
ATOM 1699 C CA . GLY B 2 10 ? 152.974 193.205 172.426 1.00 20.30 10 GLY B CA 1
ATOM 1700 C C . GLY B 2 10 ? 151.565 192.665 172.306 1.00 20.30 10 GLY B C 1
ATOM 1701 O O . GLY B 2 10 ? 151.198 192.181 171.228 1.00 20.30 10 GLY B O 1
ATOM 1702 N N . GLY B 2 11 ? 150.766 192.732 173.367 1.00 23.02 11 GLY B N 1
ATOM 1703 C CA . GLY B 2 11 ? 149.389 192.292 173.332 1.00 23.02 11 GLY B CA 1
ATOM 1704 C C . GLY B 2 11 ? 149.243 190.798 173.112 1.00 23.02 11 GLY B C 1
ATOM 1705 O O . GLY B 2 11 ? 150.176 190.022 173.344 1.00 23.02 11 GLY B O 1
ATOM 1706 N N . PRO B 2 12 ? 148.054 190.357 172.659 1.00 25.72 12 PRO B N 1
ATOM 1707 C CA . PRO B 2 12 ? 147.775 188.925 172.485 1.00 25.72 12 PRO B CA 1
ATOM 1708 C C . PRO B 2 12 ? 148.712 188.242 171.489 1.00 25.72 12 PRO B C 1
ATOM 1709 O O . PRO B 2 12 ? 148.678 188.564 170.301 1.00 25.72 12 PRO B O 1
#

Organism: Human immunodeficiency virus type 1 group M subtype B (isolate NY5) (NCBI:txid11698)

Secondary structure (DSSP, 8-state):
-EEE-TTSSEEE-PPPHHHHHHHHHHHHHHTT-TTHHHHHHHHTTT--HHHHHHHHHT--S-HHHHHHHHHHHHHHHHHHHHHS----PPPPHHHHTTSSS-HHHHHHHHHSSS---HHHHHHHHHHHHHHHHHHHH--S-TTT----TTS-HHHHHHHHHHHHTT--S-HHHHHHIIIIIHHHTS-HHHHHHHHHH-TT--HHHHHHHTTT-/--S-TTSPTT--

Solvent-accessible surface area: 12199 Å² total; per-residue (Å²): 34,40,34,79,45,198,93,52,68,44,39,49,96,81,22,43,114,198,32,38,92,33,0,46,115,16,2,111,110,67,40,3,25,16,43,0,23,66,63,0,34,67,52,1,130,47,3,0,0,83,3,0,8,43,0,2,68,50,7,38,48,47,115,77,0,5,58,39,0,16,97,4,0,33,109,30,0,61,70,34,61,171,106,57,114,88,150,124,76,52,4,66,0,25,19,0,0,12,27,87,20,79,38,125,59,3,22,17,5,45,57,84,128,110,81,48,56,0,1,69,8,0,23,128,18,0,37,78,0,0,35,94,0,2,72,132,90,34,126,55,49,1,107,78,10,148,11,25,128,105,43,82,8,150,69,0,8,83,93,0,69,128,15,14,134,7,30,145,22,71,114,136,55,38,72,127,16,32,108,51,18,4,11,102,22,4,12,98,81,2,54,87,56,0,139,86,75,14,130,72,26,80,72,140,82,13,51,81,35,3,133,86,70,85,31,1,100,96,81,47,62,11,14,14,168

Sequence (225 aa):
PIVQNLQGQMVHQAISPRTLNAWVKVVEEKAFSPEVIPMFSALSEGATPQDLNTMLNTVGGHQAAMQMLKETINEEAAEWDRLHPVHMREPRGSDIAGTTSTLQEQIGWMTHNPPIPVGEIYKRWIILGLNKIVRMYSPTSILDIRQGPKEPFRDYVDRFYKTLRAEQASQEVKNWMTETLLVQNANPDCKTILKALGPGATLEEMMTACQGVGPLLPGQSFGGP

B-factor: mean 22.39, std 6.51, range [12.78, 51.65]

CATH classification: 1.10.375.10

Foldseek 3Di:
DWDQDPVRAIDDDDLDPVLLVVLLVCCVPVVLQPVNLVSLCVSQPPHFLVNVVVSLVSHPPPVVLSVLLVVLLVVLQVVQPVVDDADLHDDRSCVLNVNPDDVVSSSVQCRDVVHNNSSVSSSVSNSVSSLVSSLVPLPDALVPQAADPPHQLVVSVVVNVSRLSNDPDDVVVSVVCVQPVSLPRYDPVLNVQVVVVNRPDDPVVSNVSSGVD/DQADDVADPPGD

Nearest PDB structures (foldseek):
  8cky-assembly1_A  TM=9.843E-01  e=2.623E-30  Human immunodeficiency virus 1
  8cl2-assembly1_A  TM=9.710E-01  e=8.839E-30  Human immunodeficiency virus 1
  7t13-assembly1_E  TM=9.700E-01  e=8.517E-28  HIV-1 group M
  6eco-assembly1_A  TM=9.668E-01  e=4.754E-28  Human immunodeficiency virus 1
  5hgl-assembly1_E  TM=9.724E-01  e=8.777E-27  Human immunodeficiency virus 1

InterPro domains:
  IPR000071 Immunodeficiency lentiviral matrix, N-terminal [PF00540] (2-132)
  IPR000071 Immunodeficiency lentiviral matrix, N-terminal [PR00234] (4-20)
  IPR000071 Immunodeficiency lentiviral matrix, N-terminal [PR00234] (22-40)
  IPR000071 Immunodeficiency lentiviral matrix, N-terminal [PR00234] (42-57)
  IPR000071 Immunodeficiency lentiviral matrix, N-terminal [PR00234] (70-89)
  IPR000071 Immunodeficiency lentiviral matrix, N-terminal [PR00234] (89-102)
  IPR001878 Zinc finger, CCHC-type [PF00098] (391-406)
  IPR001878 Zinc finger, CCHC-type [PF00098] (412-428)
  IPR001878 Zinc finger, CCHC-type [PS50158] (391-406)
  IPR001878 Zinc finger, CCHC-type [PS50158] (413-428)
  IPR001878 Zinc finger, CCHC-type [SM00343] (391-407)
  IPR001878 Zinc finger, CCHC-type [SM00343] (412-428)
  IPR008916 Retrovirus capsid, C-terminal [G3DSA:1.10.1200.30] (275-347)
  IPR008919 Retrovirus capsid, N-terminal [G3DSA:1.10.375.10] (133-274)
  IPR008919 Retrovirus capsid, N-terminal [SSF47943] (131-289)
  IPR010999 Retroviral matrix protein [SSF47836] (2-136)
  IPR012344 Matrix protein, lentiviral and alpha-retroviral, N-terminal [G3DSA:1.10.150.90] (1-132)
  IPR014817 Gag protein p6 [PF08705] (449-486)
  IPR036875 Zinc finger, CCHC-type superfamily [SSF57756] (380-430)
  IPR045345 Retroviral nucleocapsid Gag protein p24, C-terminal domain [PF19317] (276-349)

Radius of gyration: 22.08 Å; Cα contacts (8 Å, |Δi|>4): 269; chains: 2; bounding box: 48×47×56 Å